Protein AF-A0A672MJV6-F1 (afdb_monomer)

Solvent-accessible surface area (backbone atoms only — not comparable to full-atom values): 12227 Å² total; per-residue (Å²): 145,87,81,81,83,84,79,82,85,75,72,85,81,77,78,72,80,85,77,67,80,85,67,81,60,86,76,47,62,61,62,51,51,53,52,51,52,48,40,52,51,48,40,49,50,48,42,45,63,71,37,52,50,48,27,74,74,69,72,54,87,60,68,81,41,60,78,52,57,46,44,67,57,31,53,60,53,42,52,52,50,52,52,49,61,66,48,42,63,59,53,50,50,51,47,53,51,50,47,69,77,35,50,64,61,54,48,41,49,51,37,51,52,50,52,50,50,52,54,54,59,67,45,49,71,74,32,66,68,47,48,51,48,54,52,51,52,53,50,50,53,72,74,48,63,89,79,57,75,83,71,84,70,57,61,70,62,48,55,52,51,55,49,53,51,51,52,48,53,53,51,50,50,53,39,48,54,52,43,55,51,62,37,68,84,49,42,72,72,48,53,72,69,60,46,38,71,70,65,65,66,80,85,73,134

Mean predicted aligned error: 14.01 Å

Organism: Sinocyclocheilus grahami (NCBI:txid75366)

Sequence (205 aa):
MRKKMARAIRDPTGLQTSIAPLRLLPSWSGPVVVTFLLFLFFYGYGFLRGILLPFLAQGHNAFYRLALDLLNESLPVVALVILALVYFPGLFAAWLQLWSGTKKQLGLLRFLCAALHGVYSLCLPLRRITLRSIVNTAYKQVRQPENIDFQRFNELGVWRSELYLSCGVLGLGVLSLLAVTSLPSVGNTLNWREFMFVQVRPCTP

Secondary structure (DSSP, 8-state):
--SSSSSSS--TTSSSSS-S---S-TT-HHHHHHHHHHHHHHHHHHHIIIIIHHHHHH----GGGGTTHHHHHHHHHHHHHHHHHHHHHHHHHHHHHHHHHHHHHHHHHHHHHHHHHHHHHHHTTTSHHHHHHHHHHHHHHHH-GGG--S----HHHHHHHHHHHHHHHHHHHHHHHHHHHTSHHHHTTS-HHHHHHHH------

Foldseek 3Di:
DPDPPPPPPDPVPPPPPPDDPPPPPPPCPVVVVLLVVQLCVQLVVCCCVVAVVCCVVPVDGPCVCSPPVSCVVSVVVSVVVVVCVVCVVVVVVVVVVCCVVCVLVVLLVVLVVLVVVVVVVVCVCVDPVNVVVVVVVVVVCVVCVPPCPPPVDPPVVVVVVVVVVVVSVVVSVLSVQSNVCSDCVNVVVDDPVRNCVNNVDDDDD

InterPro domains:
  IPR013130 Ferric reductase transmembrane component-like domain [PF01794] (77-198)
  IPR051267 STEAP family metalloreductases [PTHR14239] (20-201)

Radius of gyration: 34.18 Å; Cα contacts (8 Å, |Δi|>4): 60; chains: 1; bounding box: 75×32×128 Å

Structure (mmCIF, N/CA/C/O backbone):
data_AF-A0A672MJV6-F1
#
_entry.id   AF-A0A672MJV6-F1
#
loop_
_atom_site.group_PDB
_atom_site.id
_atom_site.type_symbol
_atom_site.label_atom_id
_atom_site.label_alt_id
_atom_site.label_comp_id
_atom_site.label_asym_id
_atom_site.label_entity_id
_atom_site.label_seq_id
_atom_site.pdbx_PDB_ins_code
_atom_site.Cartn_x
_atom_site.Cartn_y
_atom_site.Cartn_z
_atom_site.occupancy
_atom_site.B_iso_or_equiv
_atom_site.auth_seq_id
_atom_site.auth_comp_id
_atom_site.auth_asym_id
_atom_site.auth_atom_id
_atom_site.pdbx_PDB_model_num
ATOM 1 N N . MET A 1 1 ? -2.607 9.776 -90.100 1.00 46.22 1 MET A N 1
ATOM 2 C CA . MET A 1 1 ? -2.841 10.543 -88.851 1.00 46.22 1 MET A CA 1
ATOM 3 C C . MET A 1 1 ? -3.891 9.881 -87.924 1.00 46.22 1 MET A C 1
ATOM 5 O O . MET A 1 1 ? -4.721 10.564 -87.353 1.00 46.22 1 MET A O 1
ATOM 9 N N . ARG A 1 2 ? -3.871 8.544 -87.741 1.00 50.56 2 ARG A N 1
ATOM 10 C CA . ARG A 1 2 ? -4.905 7.774 -87.000 1.00 50.56 2 ARG A CA 1
ATOM 11 C C . ARG A 1 2 ? -4.298 6.726 -86.044 1.00 50.56 2 ARG A C 1
ATOM 13 O O . ARG A 1 2 ? -4.673 5.565 -86.050 1.00 50.56 2 ARG A O 1
ATOM 20 N N . LYS A 1 3 ? -3.285 7.111 -85.258 1.00 48.00 3 LYS A N 1
ATOM 21 C CA . LYS A 1 3 ? -2.660 6.214 -84.255 1.00 48.00 3 LYS A CA 1
ATOM 22 C C . LYS A 1 3 ? -2.433 6.846 -82.872 1.00 48.00 3 LYS A C 1
ATOM 24 O O . LYS A 1 3 ? -1.856 6.197 -82.011 1.00 48.00 3 LYS A O 1
ATOM 29 N N . LYS A 1 4 ? -2.911 8.075 -82.625 1.00 49.59 4 LYS A N 1
ATOM 30 C CA . LYS A 1 4 ? -2.721 8.773 -81.335 1.00 49.59 4 LYS A CA 1
ATOM 31 C C . LYS A 1 4 ? -3.953 8.854 -80.419 1.00 49.59 4 LYS A C 1
ATOM 33 O O . LYS A 1 4 ? -3.800 9.305 -79.298 1.00 49.59 4 LYS A O 1
ATOM 38 N N . MET A 1 5 ? -5.130 8.366 -80.824 1.00 46.72 5 MET A N 1
ATOM 39 C CA . MET A 1 5 ? -6.357 8.468 -80.003 1.00 46.72 5 MET A CA 1
ATOM 40 C C . MET A 1 5 ? -6.836 7.163 -79.343 1.00 46.72 5 MET A C 1
ATOM 42 O O . MET A 1 5 ? -7.792 7.191 -78.586 1.00 46.72 5 MET A O 1
ATOM 46 N N . ALA A 1 6 ? -6.166 6.027 -79.557 1.00 48.59 6 ALA A N 1
ATOM 47 C CA . ALA A 1 6 ? -6.583 4.735 -78.987 1.00 48.59 6 ALA A CA 1
ATOM 48 C C . ALA A 1 6 ? -5.743 4.285 -77.774 1.00 48.59 6 ALA A C 1
ATOM 50 O O . ALA A 1 6 ? -5.736 3.109 -77.427 1.00 48.59 6 ALA A O 1
ATOM 51 N N . ARG A 1 7 ? -4.984 5.194 -77.148 1.00 47.19 7 ARG A N 1
ATOM 52 C CA . ARG A 1 7 ? -4.060 4.861 -76.046 1.00 47.19 7 ARG A CA 1
ATOM 53 C C . ARG A 1 7 ? -4.337 5.642 -74.756 1.00 47.19 7 ARG A C 1
ATOM 55 O O . ARG A 1 7 ? -3.435 5.822 -73.954 1.00 47.19 7 ARG A O 1
ATOM 62 N N . ALA A 1 8 ? -5.581 6.087 -74.575 1.00 48.47 8 ALA A N 1
ATOM 63 C CA . ALA A 1 8 ? -6.055 6.756 -73.360 1.00 48.47 8 ALA A CA 1
ATOM 64 C C . ALA A 1 8 ? -7.117 5.940 -72.589 1.00 48.47 8 ALA A C 1
ATOM 66 O O . ALA A 1 8 ? -7.700 6.441 -71.640 1.00 48.47 8 ALA A O 1
ATOM 67 N N . ILE A 1 9 ? -7.372 4.682 -72.976 1.00 53.31 9 ILE A N 1
ATOM 68 C CA . ILE A 1 9 ? -8.358 3.797 -72.321 1.00 53.31 9 ILE A CA 1
ATOM 69 C C . ILE A 1 9 ? -7.666 2.505 -71.870 1.00 53.31 9 ILE A C 1
ATOM 71 O O . ILE A 1 9 ? -8.043 1.394 -72.237 1.00 53.31 9 ILE A O 1
ATOM 75 N N . ARG A 1 10 ? -6.562 2.643 -71.139 1.00 51.78 10 ARG A N 1
ATOM 76 C CA . ARG A 1 10 ? -6.011 1.544 -70.341 1.00 51.78 10 ARG A CA 1
ATOM 77 C C . ARG A 1 10 ? -5.166 2.126 -69.222 1.00 51.78 10 ARG A C 1
ATOM 79 O O . ARG A 1 10 ? -3.949 2.003 -69.228 1.00 51.78 10 ARG A O 1
ATOM 86 N N . ASP A 1 11 ? -5.839 2.789 -68.295 1.00 44.50 11 ASP A N 1
ATOM 87 C CA . ASP A 1 11 ? -5.318 2.935 -66.946 1.00 44.50 11 ASP A CA 1
ATOM 88 C C . ASP A 1 11 ? -5.825 1.728 -66.133 1.00 44.50 11 ASP A C 1
ATOM 90 O O . ASP A 1 11 ? -7.020 1.654 -65.839 1.00 44.50 11 ASP A O 1
ATOM 94 N N . PRO A 1 12 ? -4.987 0.714 -65.841 1.00 53.28 12 PRO A N 1
ATOM 95 C CA . PRO A 1 12 ? -5.406 -0.453 -65.074 1.00 53.28 12 PRO A CA 1
ATOM 96 C C . PRO A 1 12 ? -5.422 -0.177 -63.562 1.00 53.28 12 PRO A C 1
ATOM 98 O O . PRO A 1 12 ? -5.716 -1.087 -62.790 1.00 53.28 12 PRO A O 1
ATOM 101 N N . THR A 1 13 ? -5.105 1.048 -63.125 1.00 53.94 13 THR A N 1
ATOM 102 C CA . THR A 1 13 ? -4.952 1.376 -61.699 1.00 53.94 13 THR A CA 1
ATOM 103 C C . THR A 1 13 ? -6.171 2.068 -61.081 1.00 53.94 13 THR A C 1
ATOM 105 O O . THR A 1 13 ? -6.277 2.133 -59.860 1.00 53.94 13 THR A O 1
ATOM 108 N N . GLY A 1 14 ? -7.142 2.499 -61.894 1.00 48.94 14 GLY A N 1
ATOM 109 C CA . GLY A 1 14 ? -8.349 3.196 -61.426 1.00 48.94 14 GLY A CA 1
ATOM 110 C C . GLY A 1 14 ? -9.585 2.320 -61.181 1.00 48.94 14 GLY A C 1
ATOM 111 O O . GLY A 1 14 ? -10.566 2.813 -60.632 1.00 48.94 14 GLY A O 1
ATOM 112 N N . LEU A 1 15 ? -9.571 1.038 -61.575 1.00 50.09 15 LEU A N 1
ATOM 113 C CA . LEU A 1 15 ? -10.763 0.170 -61.566 1.00 50.09 15 LEU A CA 1
ATOM 114 C C . LEU A 1 15 ? -10.645 -1.052 -60.634 1.00 50.09 15 LEU A C 1
ATOM 116 O O . LEU A 1 15 ? -11.252 -2.086 -60.893 1.00 50.09 15 LEU A O 1
ATOM 120 N N . GLN A 1 16 ? -9.860 -0.964 -59.557 1.00 48.28 16 GLN A N 1
ATOM 121 C CA . GLN A 1 16 ? -9.881 -1.965 -58.471 1.00 48.28 16 GLN A CA 1
ATOM 122 C C . GLN A 1 16 ? -10.433 -1.426 -57.143 1.00 48.28 16 GLN A C 1
ATOM 124 O O . GLN A 1 16 ? -10.507 -2.159 -56.162 1.00 48.28 16 GLN A O 1
ATOM 129 N N . THR A 1 17 ? -10.881 -0.171 -57.088 1.00 49.41 17 THR A N 1
ATOM 130 C CA . THR A 1 17 ? -11.405 0.437 -55.850 1.00 49.41 17 THR A CA 1
ATOM 131 C C . THR A 1 17 ? -12.918 0.277 -55.665 1.00 49.41 17 THR A C 1
ATOM 133 O O . THR A 1 17 ? -13.436 0.633 -54.612 1.00 49.41 17 THR A O 1
ATOM 136 N N . SER A 1 18 ? -13.646 -0.274 -56.644 1.00 50.97 18 SER A N 1
ATOM 137 C CA . SER A 1 18 ? -15.121 -0.236 -56.672 1.00 50.97 18 SER A CA 1
ATOM 138 C C . SER A 1 18 ? -15.831 -1.530 -56.242 1.00 50.97 18 SER A C 1
ATOM 140 O O . SER A 1 18 ? -17.057 -1.530 -56.159 1.00 50.97 18 SER A O 1
ATOM 142 N N . ILE A 1 19 ? -15.120 -2.624 -55.946 1.00 55.56 19 ILE A N 1
ATOM 143 C CA . ILE A 1 19 ? -15.758 -3.883 -55.511 1.00 55.56 19 ILE A CA 1
ATOM 144 C C . ILE A 1 19 ? -14.976 -4.525 -54.357 1.00 55.56 19 ILE A C 1
ATOM 146 O O . ILE A 1 19 ? -14.731 -5.727 -54.328 1.00 55.56 19 ILE A O 1
ATOM 150 N N . ALA A 1 20 ? -14.549 -3.721 -53.383 1.00 63.94 20 ALA A N 1
ATOM 151 C CA . ALA A 1 20 ? -14.267 -4.268 -52.061 1.00 63.94 20 ALA A CA 1
ATOM 152 C C . ALA A 1 20 ? -15.628 -4.499 -51.377 1.00 63.94 20 ALA A C 1
ATOM 154 O O . ALA A 1 20 ? -16.418 -3.551 -51.322 1.00 63.94 20 ALA A O 1
ATOM 155 N N . PRO A 1 21 ? -15.956 -5.708 -50.872 1.00 60.47 21 PRO A N 1
ATOM 156 C CA . PRO A 1 21 ? -17.158 -5.868 -50.063 1.00 60.47 21 PRO A CA 1
ATOM 157 C C . PRO A 1 21 ? -17.066 -4.866 -48.912 1.00 60.47 21 PRO A C 1
ATOM 159 O O . PRO A 1 21 ? -16.020 -4.784 -48.265 1.00 60.47 21 PRO A O 1
ATOM 162 N N . LEU A 1 22 ? -18.128 -4.084 -48.697 1.00 59.78 22 LEU A N 1
ATOM 163 C CA . LEU A 1 22 ? -18.246 -3.117 -47.606 1.00 59.78 22 LEU A CA 1
ATOM 164 C C . LEU A 1 22 ? -18.067 -3.847 -46.267 1.00 59.78 22 LEU A C 1
ATOM 166 O O . LEU A 1 22 ? -19.031 -4.253 -45.623 1.00 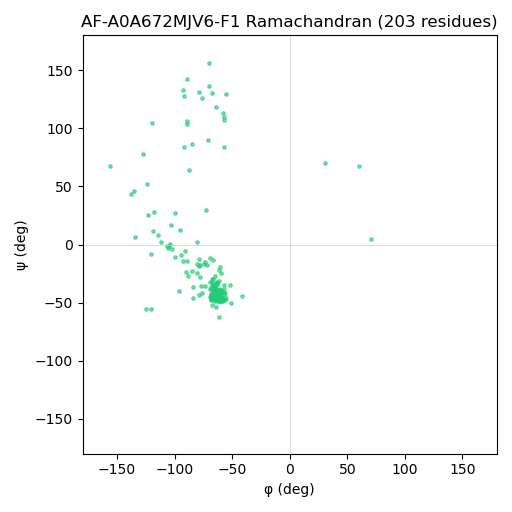59.78 22 LEU A O 1
ATOM 170 N N . ARG A 1 23 ? -16.818 -4.047 -45.838 1.00 64.00 23 ARG A N 1
ATOM 171 C CA . ARG A 1 23 ? -16.498 -4.451 -44.475 1.00 64.00 23 ARG A CA 1
ATOM 172 C C . ARG A 1 23 ? -16.778 -3.233 -43.611 1.00 64.00 23 ARG A C 1
ATOM 174 O O . ARG A 1 23 ? -15.907 -2.383 -43.437 1.00 64.00 23 ARG A O 1
ATOM 181 N N . LEU A 1 24 ? -18.009 -3.129 -43.113 1.00 70.44 24 LEU A N 1
ATOM 182 C CA . LEU A 1 24 ? -18.344 -2.172 -42.069 1.00 70.44 24 LEU A CA 1
ATOM 183 C C . LEU A 1 24 ? -17.416 -2.458 -40.879 1.00 70.44 24 LEU A C 1
ATOM 185 O O . LEU A 1 24 ? -17.538 -3.487 -40.224 1.00 70.44 24 LEU A O 1
ATOM 189 N N . LEU A 1 25 ? -16.470 -1.548 -40.638 1.00 70.88 25 LEU A N 1
ATOM 190 C CA . LEU A 1 25 ? -15.667 -1.475 -39.417 1.00 70.88 25 LEU A CA 1
ATOM 191 C C . LEU A 1 25 ? -14.807 -2.730 -39.108 1.00 70.88 25 LEU A C 1
ATOM 193 O O . LEU A 1 25 ? -15.021 -3.405 -38.099 1.00 70.88 25 LEU A O 1
ATOM 197 N N . PRO A 1 26 ? -13.767 -3.028 -39.914 1.00 72.88 26 PRO A N 1
ATOM 198 C CA . PRO A 1 26 ? -12.979 -4.266 -39.814 1.00 72.88 26 PRO A CA 1
ATOM 199 C C . PRO A 1 26 ? -12.247 -4.481 -38.473 1.00 72.88 26 PRO A C 1
ATOM 201 O O . PRO A 1 26 ? -11.887 -5.614 -38.167 1.00 72.88 26 PRO A O 1
ATOM 204 N N . SER A 1 27 ? -12.027 -3.430 -37.677 1.00 78.75 27 SER A N 1
ATOM 205 C CA . SER A 1 27 ? -11.319 -3.473 -36.386 1.00 78.75 27 SER A CA 1
ATOM 206 C C . SER A 1 27 ? -12.227 -3.395 -35.150 1.00 78.75 27 SER A C 1
ATOM 208 O O . SER A 1 27 ? -11.729 -3.420 -34.026 1.00 78.75 27 SER A O 1
ATOM 210 N N . TRP A 1 28 ? -13.550 -3.301 -35.322 1.00 80.75 28 TRP A N 1
ATOM 211 C CA . TRP A 1 28 ? -14.483 -3.058 -34.211 1.00 80.75 28 TRP A CA 1
ATOM 212 C C . TRP A 1 28 ? -14.984 -4.330 -33.528 1.00 80.75 28 TRP A C 1
ATOM 214 O O . TRP A 1 28 ? -15.500 -4.262 -32.415 1.00 80.75 28 TRP A O 1
ATOM 224 N N . SER A 1 29 ? -14.789 -5.495 -34.147 1.00 84.06 29 SER A N 1
ATOM 225 C CA . SER A 1 29 ? -15.216 -6.780 -33.587 1.00 84.06 29 SER A CA 1
ATOM 226 C C . SER A 1 29 ? -14.614 -7.044 -32.204 1.00 84.06 29 SER A C 1
ATOM 228 O O . SER A 1 29 ? -15.333 -7.463 -31.306 1.00 84.06 29 SER A O 1
ATOM 230 N N . GLY A 1 30 ? -13.331 -6.731 -31.993 1.00 87.25 30 GLY A N 1
ATOM 231 C CA . GLY A 1 30 ? -12.664 -6.896 -30.697 1.00 87.25 30 GLY A CA 1
ATOM 232 C C . GLY A 1 30 ? -13.297 -6.050 -29.582 1.00 87.25 30 GLY A C 1
ATOM 233 O O . GLY A 1 30 ? -13.830 -6.619 -28.629 1.00 87.25 30 GLY A O 1
ATOM 234 N N . PRO A 1 31 ? -13.297 -4.708 -29.692 1.00 89.69 31 PRO A N 1
ATOM 235 C CA . PRO A 1 31 ? -13.895 -3.827 -28.687 1.00 89.69 31 PRO A CA 1
ATOM 236 C C . PRO A 1 31 ? -15.377 -4.105 -28.423 1.00 89.69 31 PRO A C 1
ATOM 238 O O . PRO A 1 31 ? -15.806 -4.060 -27.271 1.00 89.69 31 PRO A O 1
ATOM 241 N N . VAL A 1 32 ? -16.154 -4.430 -29.462 1.00 91.94 32 VAL A N 1
ATOM 242 C CA . VAL A 1 32 ? -17.580 -4.761 -29.321 1.00 91.94 32 VAL A CA 1
ATOM 243 C C . VAL A 1 32 ? -17.765 -6.053 -28.530 1.00 91.94 32 VAL A C 1
ATOM 245 O O . VAL A 1 32 ? -18.558 -6.075 -27.592 1.00 91.94 32 VAL A O 1
ATOM 248 N N . VAL A 1 33 ? -17.003 -7.105 -28.843 1.00 92.75 33 VAL A N 1
ATOM 249 C CA . VAL A 1 33 ? -17.065 -8.374 -28.101 1.00 92.75 33 VAL A CA 1
ATOM 250 C C . VAL A 1 33 ? -16.639 -8.175 -26.646 1.00 92.75 33 VAL A C 1
ATOM 252 O O . VAL A 1 33 ? -17.336 -8.634 -25.746 1.00 92.75 33 VAL A O 1
ATOM 255 N N . VAL A 1 34 ? -15.551 -7.443 -26.388 1.00 92.44 34 VAL A N 1
ATOM 256 C CA . VAL A 1 34 ? -15.083 -7.156 -25.018 1.00 92.44 34 VAL A CA 1
ATOM 257 C C . VAL A 1 34 ? -16.126 -6.367 -24.225 1.00 92.44 34 VAL A C 1
ATOM 259 O O . VAL A 1 34 ? -16.438 -6.726 -23.092 1.00 92.44 34 VAL A O 1
ATOM 262 N N . THR A 1 35 ? -16.705 -5.328 -24.831 1.00 93.56 35 THR A N 1
ATOM 263 C CA . THR A 1 35 ? -17.764 -4.514 -24.215 1.00 93.56 35 THR A CA 1
ATOM 264 C C . THR A 1 35 ? -18.993 -5.361 -23.899 1.00 93.56 35 THR A C 1
ATOM 266 O O . THR A 1 35 ? -19.534 -5.272 -22.800 1.00 93.56 35 THR A O 1
ATOM 269 N N . PHE A 1 36 ? -19.404 -6.223 -24.830 1.00 94.75 36 PHE A N 1
ATOM 270 C CA . PHE A 1 36 ? -20.547 -7.113 -24.654 1.00 94.75 36 PHE A CA 1
ATOM 271 C C . PHE A 1 36 ? -20.320 -8.142 -23.538 1.00 94.75 36 PHE A C 1
ATOM 273 O O . PHE A 1 36 ? -21.202 -8.351 -22.708 1.00 94.75 36 PHE A O 1
ATOM 280 N N . LEU A 1 37 ? -19.129 -8.745 -23.467 1.00 95.62 37 LEU A N 1
ATOM 281 C CA . LEU A 1 37 ? -18.777 -9.695 -22.407 1.00 95.62 37 LEU A CA 1
ATOM 282 C C . LEU A 1 37 ? -18.728 -9.027 -21.028 1.00 95.62 37 LEU A C 1
ATOM 284 O O . LEU A 1 37 ? -19.266 -9.574 -20.066 1.00 95.62 37 LEU A O 1
ATOM 288 N N . LEU A 1 38 ? -18.121 -7.840 -20.929 1.00 94.56 38 LEU A N 1
ATOM 289 C CA . LEU A 1 38 ? -18.096 -7.058 -19.689 1.00 94.56 38 LEU A CA 1
ATOM 290 C C . LEU A 1 38 ? -19.507 -6.678 -19.246 1.00 94.56 38 LEU A C 1
ATOM 292 O O . LEU A 1 38 ? -19.844 -6.825 -18.072 1.00 94.56 38 LEU A O 1
ATOM 296 N N . PHE A 1 39 ? -20.339 -6.233 -20.186 1.00 95.50 39 PHE A N 1
ATOM 297 C CA . PHE A 1 39 ? -21.736 -5.931 -19.918 1.00 95.50 39 PHE A CA 1
ATOM 298 C C . PHE A 1 39 ? -22.485 -7.161 -19.404 1.00 95.50 39 PHE A C 1
ATOM 300 O O . PHE A 1 39 ? -23.103 -7.078 -18.349 1.00 95.50 39 PHE A O 1
ATOM 307 N N . LEU A 1 40 ? -22.364 -8.317 -20.065 1.00 95.19 40 LEU A N 1
ATOM 308 C CA . LEU A 1 40 ? -22.997 -9.559 -19.616 1.00 95.19 40 LEU A CA 1
ATOM 309 C C . LEU A 1 40 ? -22.537 -9.966 -18.208 1.00 95.19 40 LEU A C 1
ATOM 311 O O . LEU A 1 40 ? -23.358 -10.381 -17.392 1.00 95.19 40 LEU A O 1
ATOM 315 N N . PHE A 1 41 ? -21.245 -9.817 -17.908 1.00 95.19 41 PHE A N 1
ATOM 316 C CA . PHE A 1 41 ? -20.691 -10.129 -16.593 1.00 95.19 41 PHE A CA 1
ATOM 317 C C . PHE A 1 41 ? -21.256 -9.218 -15.494 1.00 95.19 41 PHE A C 1
ATOM 319 O O . PHE A 1 41 ? -21.790 -9.718 -14.504 1.00 95.19 41 PHE A O 1
ATOM 326 N N . PHE A 1 42 ? -21.182 -7.893 -15.660 1.00 94.38 42 PHE A N 1
ATOM 327 C CA . PHE A 1 42 ? -21.674 -6.948 -14.651 1.00 94.38 42 PHE A CA 1
ATOM 328 C C . PHE A 1 42 ? -23.199 -6.965 -14.530 1.00 94.38 42 PHE A C 1
ATOM 330 O O . PHE A 1 42 ? -23.722 -6.919 -13.417 1.00 94.38 42 PHE A O 1
ATOM 337 N N . TYR A 1 43 ? -23.910 -7.099 -15.650 1.00 92.88 43 TYR A N 1
ATOM 338 C CA . TYR A 1 43 ? -25.362 -7.246 -15.669 1.00 92.88 43 TYR A CA 1
ATOM 339 C C . TYR A 1 43 ? -25.794 -8.545 -14.978 1.00 92.88 43 TYR A C 1
ATOM 341 O O . TYR A 1 43 ? -26.675 -8.526 -14.122 1.00 92.88 43 TYR A O 1
ATOM 349 N N . GLY A 1 44 ? -25.131 -9.668 -15.274 1.00 93.38 44 GLY A N 1
ATOM 350 C CA . GLY A 1 44 ? -25.381 -10.954 -14.6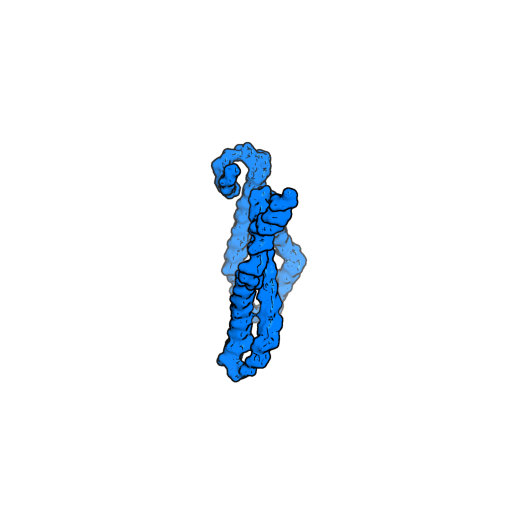21 1.00 93.38 44 GLY A CA 1
ATOM 351 C C . GLY A 1 44 ? -25.069 -10.929 -13.124 1.00 93.38 44 GLY A C 1
ATOM 352 O O . GLY A 1 44 ? -25.865 -11.410 -12.320 1.00 93.38 44 GLY A O 1
ATOM 353 N N . TYR A 1 45 ? -23.957 -10.310 -12.723 1.00 92.94 45 TYR A N 1
ATOM 354 C CA . TYR A 1 45 ? -23.616 -10.122 -11.311 1.00 92.94 45 TYR A CA 1
ATOM 355 C C . TYR A 1 45 ? -24.665 -9.276 -10.575 1.00 92.94 45 TYR A C 1
ATOM 357 O O . TYR A 1 45 ? -25.136 -9.665 -9.502 1.00 92.94 45 TYR A O 1
ATOM 365 N N . GLY A 1 46 ? -25.074 -8.150 -11.164 1.00 90.38 46 GLY A N 1
ATOM 366 C CA . GLY A 1 46 ? -26.117 -7.300 -10.596 1.00 90.38 46 GLY A CA 1
ATOM 367 C C . GLY A 1 46 ? -27.482 -7.996 -10.556 1.00 90.38 46 GLY A C 1
ATOM 368 O O . GLY A 1 46 ? -28.199 -7.861 -9.569 1.00 90.38 46 GLY A O 1
ATOM 369 N N . PHE A 1 47 ? -27.809 -8.835 -11.543 1.00 91.19 47 PHE A N 1
ATOM 370 C CA . PHE A 1 47 ? -29.000 -9.689 -11.520 1.00 91.19 47 PHE A CA 1
ATOM 371 C C . PHE A 1 47 ? -28.965 -10.699 -10.365 1.00 91.19 47 PHE A C 1
ATOM 373 O O . PHE A 1 47 ? -29.929 -10.806 -9.602 1.00 91.19 47 PHE A O 1
ATOM 380 N N . LEU A 1 48 ? -27.847 -11.411 -10.200 1.00 90.88 48 LEU A N 1
ATOM 381 C CA . LEU A 1 48 ? -27.670 -12.393 -9.129 1.00 90.88 48 LEU A CA 1
ATOM 382 C C . LEU A 1 48 ? -27.824 -11.741 -7.751 1.00 90.88 48 LEU A C 1
ATOM 384 O O . LEU A 1 48 ? -28.565 -12.243 -6.905 1.00 90.88 48 LEU A O 1
ATOM 388 N N . ARG A 1 49 ? -27.153 -10.606 -7.535 1.00 89.25 49 ARG A N 1
ATOM 389 C CA . ARG A 1 49 ? -27.145 -9.905 -6.246 1.00 89.25 49 ARG A CA 1
ATOM 390 C C . ARG A 1 49 ? -28.440 -9.140 -5.971 1.00 89.25 49 ARG A C 1
ATOM 392 O O . ARG A 1 49 ? -28.904 -9.130 -4.836 1.00 89.25 49 ARG A O 1
ATOM 399 N N . GLY A 1 50 ? -28.982 -8.464 -6.978 1.00 84.88 50 GLY A N 1
ATOM 400 C CA . GLY A 1 50 ? -30.090 -7.520 -6.834 1.00 84.88 50 GLY A CA 1
ATOM 401 C C . GLY A 1 50 ? -31.474 -8.142 -6.987 1.00 84.88 50 GLY A C 1
ATOM 402 O O . GLY A 1 50 ? -32.437 -7.588 -6.461 1.00 84.88 50 GLY A O 1
ATOM 403 N N . ILE A 1 51 ? -31.590 -9.277 -7.686 1.00 85.69 51 ILE A N 1
ATOM 404 C CA . ILE A 1 51 ? -32.883 -9.907 -7.987 1.00 85.69 51 ILE A CA 1
ATOM 405 C C . ILE A 1 51 ? -32.907 -11.360 -7.516 1.00 85.69 51 ILE A C 1
ATOM 407 O O . ILE A 1 51 ? -33.776 -11.704 -6.721 1.00 85.69 51 ILE A O 1
ATOM 411 N N . LEU A 1 52 ? -31.962 -12.207 -7.940 1.00 87.06 52 LEU A N 1
ATOM 412 C CA . LEU A 1 52 ? -32.043 -13.648 -7.662 1.00 87.06 52 LEU A CA 1
ATOM 413 C C . LEU A 1 52 ? -31.866 -13.979 -6.173 1.00 87.06 52 LEU A C 1
ATOM 415 O O . LEU A 1 52 ? -32.660 -14.732 -5.613 1.00 87.06 52 LEU A O 1
ATOM 419 N N . LEU A 1 53 ? -30.847 -13.412 -5.520 1.00 86.62 53 LEU A N 1
ATOM 420 C CA . LEU A 1 53 ? -30.557 -13.696 -4.113 1.00 86.62 53 LEU A CA 1
ATOM 421 C C . LEU A 1 53 ? -31.674 -13.191 -3.170 1.00 86.62 53 LEU A C 1
ATOM 423 O O . LEU A 1 53 ? -32.130 -13.978 -2.339 1.00 86.62 53 LEU A O 1
ATOM 427 N N . PRO A 1 54 ? -32.192 -11.949 -3.304 1.00 86.06 54 PRO A N 1
ATOM 428 C CA . PRO A 1 54 ? -33.330 -11.490 -2.505 1.00 86.06 54 PRO A CA 1
ATOM 429 C C . PRO A 1 54 ? -34.627 -12.236 -2.828 1.00 86.06 54 PRO A C 1
ATOM 431 O O . PRO A 1 54 ? -35.415 -12.491 -1.920 1.00 86.06 54 PRO A O 1
ATOM 434 N N . PHE A 1 55 ? -34.840 -12.637 -4.086 1.00 86.88 55 PHE A N 1
ATOM 435 C CA . PHE A 1 55 ? -36.000 -13.441 -4.476 1.00 86.88 55 PHE A CA 1
ATOM 436 C C . PHE A 1 55 ? -36.003 -14.806 -3.776 1.00 86.88 55 PHE A C 1
ATOM 438 O O . PHE A 1 55 ? -37.023 -15.201 -3.217 1.00 86.88 55 PHE A O 1
ATOM 445 N N . LEU A 1 56 ? -34.856 -15.493 -3.731 1.00 87.25 56 LEU A N 1
ATOM 446 C CA . LEU A 1 56 ? -34.717 -16.774 -3.030 1.00 87.25 56 LEU A CA 1
ATOM 447 C C . LEU A 1 56 ? -34.842 -16.636 -1.504 1.00 87.25 56 LEU A C 1
ATOM 449 O O . LEU A 1 56 ? -35.343 -17.547 -0.852 1.00 87.25 56 LEU A O 1
ATOM 453 N N . ALA A 1 57 ? -34.392 -15.515 -0.934 1.00 87.94 57 ALA A N 1
ATOM 454 C CA . ALA A 1 57 ? -34.407 -15.296 0.513 1.00 87.94 57 ALA A CA 1
ATOM 455 C C . ALA A 1 57 ? -35.753 -14.777 1.053 1.00 87.94 57 ALA A C 1
ATOM 457 O O . ALA A 1 57 ? -36.138 -15.127 2.165 1.00 87.94 57 ALA A O 1
ATOM 458 N N . GLN A 1 58 ? -36.448 -13.913 0.305 1.00 86.50 58 GLN A N 1
ATOM 459 C CA . GLN A 1 58 ? -37.626 -13.168 0.778 1.00 86.50 58 GLN A CA 1
ATOM 460 C C . GLN A 1 58 ? -38.899 -13.453 -0.032 1.00 86.50 58 GLN A C 1
ATOM 462 O O . GLN A 1 58 ? -39.965 -12.965 0.338 1.00 86.50 58 GLN A O 1
ATOM 467 N N . GLY A 1 59 ? -38.816 -14.188 -1.147 1.00 82.75 59 GLY A N 1
ATOM 468 C CA . GLY A 1 59 ? -39.965 -14.567 -1.981 1.00 82.75 59 GLY A CA 1
ATOM 469 C C . GLY A 1 59 ? -40.618 -13.429 -2.781 1.00 82.75 59 GLY A C 1
ATOM 470 O O . GLY A 1 59 ? -41.632 -13.653 -3.434 1.00 82.75 59 GLY A O 1
ATOM 471 N N . HIS A 1 60 ? -40.066 -12.211 -2.750 1.00 76.62 60 HIS A N 1
ATOM 472 C CA . HIS A 1 60 ? -40.629 -11.040 -3.433 1.00 76.62 60 HIS A CA 1
ATOM 473 C C . HIS A 1 60 ? -40.032 -10.855 -4.836 1.00 76.62 60 HIS A C 1
ATOM 475 O O . HIS A 1 60 ? -38.813 -10.892 -5.015 1.00 76.62 60 HIS A O 1
ATOM 481 N N . ASN A 1 61 ? -40.879 -10.614 -5.842 1.00 79.38 61 ASN A N 1
ATOM 482 C CA . ASN A 1 61 ? -40.482 -10.482 -7.245 1.00 79.38 61 ASN A CA 1
ATOM 483 C C . ASN A 1 61 ? -40.128 -9.028 -7.630 1.00 79.38 61 ASN A C 1
ATOM 485 O O . ASN A 1 61 ? -40.990 -8.184 -7.850 1.00 79.38 61 ASN A O 1
ATOM 489 N N . ALA A 1 62 ? -38.836 -8.735 -7.797 1.00 81.44 62 ALA A N 1
ATOM 490 C CA . ALA A 1 62 ? -38.339 -7.404 -8.178 1.00 81.44 62 ALA A CA 1
ATOM 491 C C . ALA A 1 62 ? -37.988 -7.268 -9.678 1.00 81.44 62 ALA A C 1
ATOM 493 O O . ALA A 1 62 ? -37.135 -6.465 -10.052 1.00 81.44 62 ALA A O 1
ATOM 494 N N . PHE A 1 63 ? -38.631 -8.044 -10.561 1.00 83.00 63 PHE A N 1
ATOM 495 C CA . PHE A 1 63 ? -38.269 -8.120 -11.987 1.00 83.00 63 PHE A CA 1
ATOM 496 C C . PHE A 1 63 ? -38.400 -6.793 -12.753 1.00 83.00 63 PHE A C 1
ATOM 498 O O . PHE A 1 63 ? -37.720 -6.612 -13.758 1.00 83.00 63 PHE A O 1
ATOM 505 N N . TYR A 1 64 ? -39.196 -5.833 -12.270 1.00 81.81 64 TYR A N 1
ATOM 506 C CA . TYR A 1 64 ? -39.305 -4.501 -12.882 1.00 81.81 64 TYR A CA 1
ATOM 507 C C . TYR A 1 64 ? -37.960 -3.746 -12.921 1.00 81.81 64 TYR A C 1
ATOM 509 O O . TYR A 1 64 ? -37.744 -2.910 -13.797 1.00 81.81 64 TYR A O 1
ATOM 517 N N . ARG A 1 65 ? -37.024 -4.086 -12.023 1.00 83.31 65 ARG A N 1
ATOM 518 C CA . ARG A 1 65 ? -35.682 -3.487 -11.946 1.00 83.31 65 ARG A CA 1
ATOM 519 C C . ARG A 1 65 ? -34.742 -3.936 -13.072 1.00 83.31 65 ARG A C 1
ATOM 521 O O . ARG A 1 65 ? -33.712 -3.305 -13.291 1.00 83.31 65 ARG A O 1
ATOM 528 N N . LEU A 1 66 ? -35.085 -5.005 -13.803 1.00 83.19 66 LEU A N 1
ATOM 529 C CA . LEU A 1 66 ? -34.243 -5.590 -14.858 1.00 83.19 66 LEU A CA 1
ATOM 530 C C . LEU A 1 66 ? -33.934 -4.617 -15.997 1.00 83.19 66 LEU A C 1
ATOM 532 O O . LEU A 1 66 ? -32.810 -4.587 -16.499 1.00 83.19 66 LEU A O 1
ATOM 536 N N . ALA A 1 67 ? -34.952 -3.881 -16.444 1.00 83.81 67 ALA A N 1
ATOM 537 C CA . ALA A 1 67 ? -34.884 -3.137 -17.695 1.00 83.81 67 ALA A CA 1
ATOM 538 C C . ALA A 1 67 ? -34.320 -1.722 -17.532 1.00 83.81 67 ALA A C 1
ATOM 540 O O . ALA A 1 67 ? -33.770 -1.196 -18.486 1.00 83.81 67 ALA A O 1
ATOM 541 N N . LEU A 1 68 ? -34.451 -1.098 -16.358 1.00 84.25 68 LEU A N 1
ATOM 542 C CA . LEU A 1 68 ? -34.035 0.295 -16.156 1.00 84.25 68 LEU A CA 1
ATOM 543 C C . LEU A 1 68 ? -32.980 0.422 -15.059 1.00 84.25 68 LEU A C 1
ATOM 545 O O . LEU A 1 68 ? -31.886 0.899 -15.341 1.00 84.25 68 LEU A O 1
ATOM 549 N N . ASP A 1 69 ? -33.255 -0.065 -13.849 1.00 86.94 69 ASP A N 1
ATOM 550 C CA . ASP A 1 69 ? -32.334 0.099 -12.715 1.00 86.94 69 ASP A CA 1
ATOM 551 C C . ASP A 1 69 ? -31.015 -0.654 -12.939 1.00 86.94 69 ASP A C 1
ATOM 553 O O . ASP A 1 69 ? -29.933 -0.081 -12.812 1.00 86.94 69 ASP A O 1
ATOM 557 N N . LEU A 1 70 ? -31.096 -1.922 -13.354 1.00 89.19 70 LEU A N 1
ATOM 558 C CA . LEU A 1 70 ? -29.917 -2.760 -13.579 1.00 89.19 70 LEU A CA 1
ATOM 559 C C . LEU A 1 70 ? -29.098 -2.310 -14.805 1.00 89.19 70 LEU A C 1
ATOM 561 O O . LEU A 1 70 ? -27.869 -2.419 -14.810 1.00 89.19 70 LEU A O 1
ATOM 565 N N . LEU A 1 71 ? -29.754 -1.759 -15.835 1.00 92.25 71 LEU A N 1
ATOM 566 C CA . LEU A 1 71 ? -29.056 -1.121 -16.959 1.00 92.25 71 LEU A CA 1
ATOM 567 C C . LEU A 1 71 ? -28.342 0.158 -16.516 1.00 92.25 71 LEU A C 1
ATOM 569 O O . LEU A 1 71 ? -27.172 0.348 -16.840 1.00 92.25 71 LEU A O 1
ATOM 573 N N . ASN A 1 72 ? -29.015 1.011 -15.746 1.00 92.25 72 ASN A N 1
ATOM 574 C CA . ASN A 1 72 ? -28.454 2.275 -15.278 1.00 92.25 72 ASN A CA 1
ATOM 575 C C . ASN A 1 72 ? -27.264 2.079 -14.321 1.00 92.25 72 ASN A C 1
ATOM 577 O O . ASN A 1 72 ? -26.372 2.921 -14.267 1.00 92.25 72 ASN A O 1
ATOM 581 N N . GLU A 1 73 ? -27.210 0.957 -13.603 1.00 91.19 73 GLU A N 1
ATOM 582 C CA . GLU A 1 73 ? -26.058 0.590 -12.775 1.00 91.19 73 GLU A CA 1
ATOM 583 C C . GLU A 1 73 ? -24.904 -0.002 -13.604 1.00 91.19 73 GLU A C 1
ATOM 585 O O . GLU A 1 73 ? -23.741 0.353 -13.408 1.00 91.19 73 GLU A O 1
ATOM 590 N N . SER A 1 74 ? -25.206 -0.886 -14.559 1.00 92.75 74 SER A N 1
ATOM 591 C CA . SER A 1 74 ? -24.181 -1.608 -15.328 1.00 92.75 74 SER A CA 1
ATOM 592 C C . SER A 1 74 ? -23.519 -0.764 -16.423 1.00 92.75 74 SER A C 1
ATOM 594 O O . SER A 1 74 ? -22.311 -0.896 -16.636 1.00 92.75 74 SER A O 1
ATOM 596 N N . LEU A 1 75 ? -24.256 0.127 -17.096 1.00 92.69 75 LEU A N 1
ATOM 597 C CA . LEU A 1 75 ? -23.728 0.922 -18.213 1.00 92.69 75 LEU A CA 1
ATOM 598 C C . LEU A 1 75 ? -22.551 1.839 -17.809 1.00 92.69 75 LEU A C 1
ATOM 600 O O . LEU A 1 75 ? -21.513 1.777 -18.477 1.00 92.69 75 LEU A O 1
ATOM 604 N N . PRO A 1 76 ? -22.622 2.636 -16.720 1.00 94.12 76 PRO A N 1
ATOM 605 C CA . PRO A 1 76 ? -21.495 3.464 -16.287 1.00 94.12 76 PRO A CA 1
ATOM 606 C C . PRO A 1 76 ? -20.291 2.636 -15.830 1.00 94.12 76 PRO A C 1
ATOM 608 O O . PRO A 1 76 ? -19.150 2.998 -16.112 1.00 94.12 76 PRO A O 1
ATOM 611 N N . VAL A 1 77 ? -20.526 1.504 -15.156 1.00 94.50 77 VAL A N 1
ATOM 612 C CA . VAL A 1 77 ? -19.454 0.614 -14.682 1.00 94.50 77 VAL A CA 1
ATOM 613 C C . VAL A 1 77 ? -18.681 0.032 -15.861 1.00 94.50 77 VAL A C 1
ATOM 615 O O . VAL A 1 77 ? -17.453 0.104 -15.887 1.00 94.50 77 VAL A O 1
ATOM 618 N N . VAL A 1 78 ? -19.385 -0.484 -16.869 1.00 95.69 78 VAL A N 1
ATOM 619 C CA . VAL A 1 78 ? -18.764 -1.020 -18.088 1.00 95.69 78 VAL A CA 1
ATOM 620 C C . VAL A 1 78 ? -17.967 0.070 -18.808 1.00 95.69 78 VAL A C 1
ATOM 622 O O . VAL A 1 78 ? -16.825 -0.175 -19.195 1.00 95.69 78 VAL A O 1
ATOM 625 N N . ALA A 1 79 ? -18.511 1.286 -18.919 1.00 94.75 79 ALA A N 1
ATOM 626 C CA . ALA A 1 79 ? -17.807 2.414 -19.529 1.00 94.75 79 ALA A CA 1
ATOM 627 C C . ALA A 1 79 ? -16.500 2.760 -18.791 1.00 94.75 79 ALA A C 1
ATOM 629 O O . ALA A 1 79 ? -15.457 2.918 -19.429 1.00 94.75 79 ALA A O 1
ATOM 630 N N . LEU A 1 80 ? -16.523 2.820 -17.455 1.00 94.44 80 LEU A N 1
ATOM 631 C CA . LEU A 1 80 ? -15.333 3.092 -16.642 1.00 94.44 80 LEU A CA 1
ATOM 632 C C . LEU A 1 80 ? -14.289 1.975 -16.737 1.00 94.44 80 LEU A C 1
ATOM 634 O O . LEU A 1 80 ? -13.093 2.257 -16.808 1.00 94.44 80 LEU A O 1
ATOM 638 N N . VAL A 1 81 ? -14.720 0.713 -16.769 1.00 95.44 81 VAL A N 1
ATOM 639 C CA . VAL A 1 81 ? -13.810 -0.432 -16.907 1.00 95.44 81 VAL A CA 1
ATOM 640 C C . VAL A 1 81 ? -13.152 -0.440 -18.284 1.00 95.44 81 VAL A C 1
ATOM 642 O O . VAL A 1 81 ? -11.942 -0.631 -18.373 1.00 95.44 81 VAL A O 1
ATOM 645 N N . ILE A 1 82 ? -13.904 -0.172 -19.353 1.00 94.12 82 ILE A N 1
ATOM 646 C CA . ILE A 1 82 ? -13.340 -0.049 -20.705 1.00 94.12 82 ILE A CA 1
ATOM 647 C C . ILE A 1 82 ? -12.341 1.108 -20.760 1.00 94.12 82 ILE A C 1
ATOM 649 O O . ILE A 1 82 ? -11.243 0.935 -21.284 1.00 94.12 82 ILE A O 1
ATOM 653 N N . LEU A 1 83 ? -12.678 2.257 -20.168 1.00 94.19 83 LEU A N 1
ATOM 654 C CA . LEU A 1 83 ? -11.769 3.398 -20.073 1.00 94.19 83 LEU A CA 1
ATOM 655 C C . LEU A 1 83 ? -10.464 3.006 -19.366 1.00 94.19 83 LEU A C 1
ATOM 657 O O . LEU A 1 83 ? -9.376 3.257 -19.883 1.00 94.19 83 LEU A O 1
ATOM 661 N N . ALA A 1 84 ? -10.559 2.325 -18.222 1.00 93.88 84 ALA A N 1
ATOM 662 C CA . ALA A 1 84 ? -9.395 1.836 -17.493 1.00 93.88 84 ALA A CA 1
ATOM 663 C C . ALA A 1 84 ? -8.555 0.869 -18.342 1.00 93.88 84 ALA A C 1
ATOM 665 O O . ALA A 1 84 ? -7.340 1.031 -18.414 1.00 93.88 84 ALA A O 1
ATOM 666 N N . LEU A 1 85 ? -9.186 -0.086 -19.033 1.00 91.94 85 LEU A N 1
ATOM 667 C CA . LEU A 1 85 ? -8.500 -1.047 -19.903 1.00 91.94 85 LEU A CA 1
ATOM 668 C C . LEU A 1 85 ? -7.787 -0.382 -21.087 1.00 91.94 85 LEU A C 1
ATOM 670 O O . LEU A 1 85 ? -6.734 -0.864 -21.497 1.00 91.94 85 LEU A O 1
ATOM 674 N N . VAL A 1 86 ? -8.316 0.723 -21.619 1.00 93.88 86 VAL A N 1
ATOM 675 C CA . VAL A 1 86 ? -7.675 1.481 -22.707 1.00 93.88 86 VAL A CA 1
ATOM 676 C C . VAL A 1 86 ? -6.398 2.173 -22.226 1.00 93.88 86 VAL A C 1
ATOM 678 O O . VAL A 1 86 ? -5.371 2.111 -22.902 1.00 93.88 86 VAL A O 1
ATOM 681 N N . TYR A 1 87 ? -6.431 2.814 -21.055 1.00 92.19 87 TYR A N 1
ATOM 682 C CA . TYR A 1 87 ? -5.277 3.565 -20.543 1.00 92.19 87 TYR A CA 1
ATOM 683 C C . TYR A 1 87 ? -4.263 2.703 -19.788 1.00 92.19 87 TYR A C 1
ATOM 685 O O . TYR A 1 87 ? -3.091 3.079 -19.694 1.00 92.19 87 TYR A O 1
ATOM 693 N N . PHE A 1 88 ? -4.680 1.549 -19.266 1.00 92.31 88 PHE A N 1
ATOM 694 C CA . PHE A 1 88 ? -3.842 0.699 -18.426 1.00 92.31 88 PHE A CA 1
ATOM 695 C C . PHE A 1 88 ? -2.543 0.245 -19.113 1.00 92.31 88 PHE A C 1
ATOM 697 O O . PHE A 1 88 ? -1.489 0.441 -18.511 1.00 92.31 88 PHE A O 1
ATOM 704 N N . PRO A 1 89 ? -2.537 -0.272 -20.360 1.00 91.50 89 PRO A N 1
ATOM 705 C CA . PRO A 1 89 ? -1.303 -0.704 -21.017 1.00 91.50 89 PRO A CA 1
ATOM 706 C C . PRO A 1 89 ? -0.305 0.440 -21.222 1.00 91.50 89 PRO A C 1
ATOM 708 O O . PRO A 1 89 ? 0.894 0.256 -21.021 1.00 91.50 89 PRO A O 1
ATOM 711 N N . GLY A 1 90 ? -0.795 1.632 -21.581 1.00 89.88 90 GLY A N 1
ATOM 712 C CA . GLY A 1 90 ? 0.044 2.816 -21.777 1.00 89.88 90 GLY A CA 1
ATOM 713 C C . GLY A 1 90 ? 0.640 3.324 -20.466 1.00 89.88 90 GLY A C 1
ATOM 714 O O . GLY A 1 90 ? 1.841 3.582 -20.387 1.00 89.88 90 GLY A O 1
ATOM 715 N N . LEU A 1 91 ? -0.177 3.397 -19.412 1.00 91.06 91 LEU A N 1
ATOM 716 C CA . LEU A 1 91 ? 0.289 3.783 -18.082 1.00 91.06 91 LEU A CA 1
ATOM 717 C C . LEU A 1 91 ? 1.267 2.750 -17.509 1.00 91.06 91 LEU A C 1
ATOM 719 O O . LEU A 1 91 ? 2.266 3.122 -16.897 1.00 91.06 91 LEU A O 1
ATOM 723 N N . PHE A 1 92 ? 1.017 1.464 -17.750 1.00 89.19 92 PHE A N 1
ATOM 724 C CA . PHE A 1 92 ? 1.895 0.374 -17.342 1.00 89.19 92 PHE A CA 1
ATOM 725 C C . PHE A 1 92 ? 3.244 0.428 -18.067 1.00 89.19 92 PHE A C 1
ATOM 727 O O . PHE A 1 92 ? 4.286 0.317 -17.423 1.00 89.19 92 PHE A O 1
ATOM 734 N N . ALA A 1 93 ? 3.253 0.676 -19.379 1.00 87.69 93 ALA A N 1
ATOM 735 C CA . ALA A 1 93 ? 4.485 0.852 -20.146 1.00 87.69 93 ALA A CA 1
ATOM 736 C C . ALA A 1 93 ? 5.286 2.077 -19.672 1.00 87.69 93 ALA A C 1
ATOM 738 O O . ALA A 1 93 ? 6.490 1.968 -19.430 1.00 87.69 93 ALA A O 1
ATOM 739 N N . ALA A 1 94 ? 4.620 3.216 -19.459 1.00 86.81 94 ALA A N 1
ATOM 740 C CA . ALA A 1 94 ? 5.252 4.414 -18.909 1.00 86.81 94 ALA A CA 1
ATOM 741 C C . ALA A 1 94 ? 5.825 4.153 -17.507 1.00 86.81 94 ALA A C 1
ATOM 743 O O . ALA A 1 94 ? 6.966 4.521 -17.226 1.00 86.81 94 ALA A O 1
ATOM 744 N N . TRP A 1 95 ? 5.072 3.460 -16.647 1.00 83.38 95 TRP A N 1
ATOM 745 C CA . TRP A 1 95 ? 5.522 3.060 -15.317 1.00 83.38 95 TRP A CA 1
ATOM 746 C C . TRP A 1 95 ? 6.743 2.140 -15.377 1.00 83.38 95 TRP A C 1
ATOM 748 O O . TRP A 1 95 ? 7.703 2.381 -14.653 1.00 83.38 95 TRP A O 1
ATOM 758 N N . LEU A 1 96 ? 6.765 1.144 -16.268 1.00 83.19 96 LEU A N 1
ATOM 759 C CA . LEU A 1 96 ? 7.922 0.263 -16.468 1.00 83.19 96 LEU A CA 1
ATOM 760 C C . LEU A 1 96 ? 9.152 1.018 -16.986 1.00 83.19 96 LEU A C 1
ATOM 762 O O . LEU A 1 96 ? 10.277 0.732 -16.564 1.00 83.19 96 LEU A O 1
ATOM 766 N N . GLN A 1 97 ? 8.956 1.986 -17.880 1.00 83.06 97 GLN A N 1
ATOM 767 C CA . GLN A 1 97 ? 10.034 2.811 -18.423 1.00 83.06 97 GLN A CA 1
ATOM 768 C C . GLN A 1 97 ? 10.626 3.737 -17.353 1.00 83.06 97 GLN A C 1
ATOM 770 O O . GLN A 1 97 ? 11.845 3.769 -17.166 1.00 83.06 97 GLN A O 1
ATOM 775 N N . LEU A 1 98 ? 9.768 4.422 -16.593 1.00 80.12 98 LEU A N 1
ATOM 776 C CA . LEU A 1 98 ? 10.154 5.217 -15.426 1.00 80.12 98 LEU A CA 1
ATOM 777 C C . LEU A 1 98 ? 10.852 4.351 -14.381 1.00 80.12 98 LEU A C 1
ATOM 779 O O . LEU A 1 98 ? 11.936 4.706 -13.922 1.00 80.12 98 LEU A O 1
ATOM 783 N N . TRP A 1 99 ? 10.282 3.193 -14.047 1.00 75.69 99 TRP A N 1
ATOM 784 C CA . TRP A 1 99 ? 10.874 2.238 -13.117 1.00 75.69 99 TRP A CA 1
ATOM 785 C C . TRP A 1 99 ? 12.271 1.838 -13.573 1.00 75.69 99 TRP A C 1
ATOM 787 O O . TRP A 1 99 ? 13.198 1.858 -12.773 1.00 75.69 99 TRP A O 1
ATOM 797 N N . SER A 1 100 ? 12.454 1.535 -14.857 1.00 72.88 100 SER A N 1
ATOM 798 C CA . SER A 1 100 ? 13.742 1.105 -15.403 1.00 72.88 100 SER A CA 1
ATOM 799 C C . SER A 1 100 ? 14.808 2.203 -15.359 1.00 72.88 100 SER A C 1
ATOM 801 O O . SER A 1 100 ? 15.945 1.911 -14.987 1.00 72.88 100 SER A O 1
ATOM 803 N N . GLY A 1 101 ? 14.438 3.452 -15.658 1.00 73.94 101 GLY A N 1
ATOM 804 C CA . GLY A 1 101 ? 15.349 4.604 -15.650 1.00 73.94 101 GLY A CA 1
ATOM 805 C C . GLY A 1 101 ? 15.620 5.213 -14.268 1.00 73.94 101 GLY A C 1
ATOM 806 O O . GLY A 1 101 ? 16.672 5.813 -14.064 1.00 73.94 101 GLY A O 1
ATOM 807 N N . THR A 1 102 ? 14.714 5.044 -13.299 1.00 78.06 102 THR A N 1
ATOM 808 C CA . THR A 1 102 ? 14.758 5.771 -12.011 1.00 78.06 102 THR A CA 1
ATOM 809 C C . THR A 1 102 ? 14.898 4.873 -10.780 1.00 78.06 102 THR A C 1
ATOM 811 O O . THR A 1 102 ? 14.788 5.372 -9.660 1.00 78.06 102 THR A O 1
ATOM 814 N N . LYS A 1 103 ? 15.206 3.570 -10.934 1.00 76.88 103 LYS A N 1
ATOM 815 C CA . LYS A 1 103 ? 15.308 2.587 -9.822 1.00 76.88 103 LYS A CA 1
ATOM 816 C C . LYS A 1 103 ? 16.002 3.133 -8.569 1.00 76.88 103 LYS A C 1
ATOM 818 O O . LYS A 1 103 ? 15.515 2.932 -7.460 1.00 76.88 103 LYS A O 1
ATOM 823 N N . LYS A 1 104 ? 17.120 3.849 -8.744 1.00 78.44 104 LYS A N 1
ATOM 824 C CA . LYS A 1 104 ? 17.890 4.449 -7.639 1.00 78.44 104 LYS A CA 1
ATOM 825 C C . LYS A 1 104 ? 17.129 5.579 -6.936 1.00 78.44 104 LYS A C 1
ATOM 827 O O . LYS A 1 104 ? 17.041 5.586 -5.714 1.00 78.44 104 LYS A O 1
ATOM 832 N N . GLN A 1 105 ? 16.547 6.502 -7.701 1.00 84.56 105 GLN A N 1
ATOM 833 C CA . GLN A 1 105 ? 15.764 7.628 -7.176 1.00 84.56 105 GLN A CA 1
ATOM 834 C C . GLN A 1 105 ? 14.498 7.132 -6.470 1.00 84.56 105 GLN A C 1
ATOM 836 O O . GLN A 1 105 ? 14.175 7.595 -5.379 1.00 84.56 105 GLN A O 1
ATOM 841 N N . LEU A 1 106 ? 13.823 6.134 -7.046 1.00 84.50 106 LEU A N 1
ATOM 842 C CA . LEU A 1 106 ? 12.646 5.514 -6.447 1.00 84.50 106 LEU A CA 1
ATOM 843 C C . LEU A 1 106 ? 12.996 4.728 -5.174 1.00 84.50 106 LEU A C 1
ATOM 845 O O . LEU A 1 106 ? 12.243 4.768 -4.205 1.00 84.50 106 LEU A O 1
ATOM 849 N N . GLY A 1 107 ? 14.150 4.053 -5.141 1.00 85.50 107 GLY A N 1
ATOM 850 C CA . GLY A 1 107 ? 14.679 3.412 -3.934 1.00 85.50 107 GLY A CA 1
ATOM 851 C C . GLY A 1 107 ? 14.937 4.412 -2.804 1.00 85.50 107 GLY A C 1
ATOM 852 O O . GLY A 1 107 ? 14.515 4.179 -1.671 1.00 85.50 107 GLY A O 1
ATOM 853 N N . LEU A 1 108 ? 15.542 5.561 -3.121 1.00 87.88 108 LEU A N 1
ATOM 854 C CA . LEU A 1 108 ? 15.789 6.629 -2.150 1.00 87.88 108 LEU A CA 1
ATOM 855 C C . LEU A 1 108 ? 14.487 7.288 -1.665 1.00 87.88 108 LEU A C 1
ATOM 857 O O . LEU A 1 108 ? 14.339 7.556 -0.474 1.00 87.88 108 LEU A O 1
ATOM 861 N N . LEU A 1 109 ? 13.511 7.490 -2.557 1.00 90.31 109 LEU A N 1
ATOM 862 C CA . LEU A 1 109 ? 12.188 7.998 -2.187 1.00 90.31 109 LEU A CA 1
ATOM 863 C C . LEU A 1 109 ? 11.453 7.027 -1.251 1.00 90.31 109 LEU A C 1
ATOM 865 O O . LEU A 1 109 ? 10.876 7.454 -0.254 1.00 90.31 109 LEU A O 1
ATOM 869 N N . ARG A 1 110 ? 11.512 5.717 -1.524 1.00 89.62 110 ARG A N 1
ATOM 870 C CA . ARG A 1 110 ? 10.944 4.686 -0.637 1.00 89.62 110 ARG A CA 1
ATOM 871 C C . ARG A 1 110 ? 11.599 4.710 0.741 1.00 89.62 110 ARG A C 1
ATOM 873 O O . ARG A 1 110 ? 10.888 4.596 1.737 1.00 89.62 110 ARG A O 1
ATOM 880 N N . PHE A 1 111 ? 12.916 4.900 0.803 1.00 93.56 111 PHE A N 1
ATOM 881 C CA . PHE A 1 111 ? 13.620 5.092 2.069 1.00 93.56 111 PHE A CA 1
ATOM 882 C C . PHE A 1 111 ? 13.140 6.352 2.805 1.00 93.56 111 PHE A C 1
ATOM 884 O O . PHE A 1 111 ? 12.801 6.261 3.982 1.00 93.56 111 PHE A O 1
ATOM 891 N N . LEU A 1 112 ? 13.017 7.495 2.119 1.00 93.75 112 LEU A N 1
ATOM 892 C CA . LEU A 1 112 ? 12.500 8.733 2.713 1.00 93.75 112 LEU A CA 1
ATOM 893 C C . LEU A 1 112 ? 11.082 8.549 3.277 1.00 93.75 112 LEU A C 1
ATOM 895 O O . LEU A 1 112 ? 10.819 8.927 4.417 1.00 93.75 112 LEU A O 1
ATOM 899 N N . CYS A 1 113 ? 10.176 7.931 2.515 1.00 94.31 113 CYS A N 1
ATOM 900 C CA . CYS A 1 113 ? 8.820 7.636 2.979 1.00 94.31 113 CYS A CA 1
ATOM 901 C C . CYS A 1 113 ? 8.816 6.698 4.196 1.00 94.31 113 CYS A C 1
ATOM 903 O O . CYS A 1 113 ? 8.062 6.936 5.138 1.00 94.31 113 CYS A O 1
ATOM 905 N N . ALA A 1 114 ? 9.662 5.662 4.206 1.00 94.81 114 ALA A N 1
ATOM 906 C CA . ALA A 1 114 ? 9.787 4.743 5.336 1.00 94.81 114 ALA A CA 1
ATOM 907 C C . ALA A 1 114 ? 10.358 5.435 6.586 1.00 94.81 114 ALA A C 1
ATOM 909 O O . ALA A 1 114 ? 9.849 5.228 7.686 1.00 94.81 114 ALA A O 1
ATOM 910 N N . ALA A 1 115 ? 11.360 6.303 6.423 1.00 94.94 115 ALA A N 1
ATOM 911 C CA . ALA A 1 115 ? 11.924 7.098 7.509 1.00 94.94 115 ALA A CA 1
ATOM 912 C C . ALA A 1 115 ? 10.882 8.065 8.090 1.00 94.94 115 ALA A C 1
ATOM 914 O O . ALA A 1 115 ? 10.690 8.104 9.305 1.00 94.94 115 ALA A O 1
ATOM 915 N N . LEU A 1 116 ? 10.142 8.779 7.233 1.00 95.94 116 LEU A N 1
ATOM 916 C CA . LEU A 1 116 ? 9.032 9.634 7.658 1.00 95.94 116 LEU A CA 1
ATOM 917 C C . LEU A 1 116 ? 7.959 8.829 8.396 1.00 95.94 116 LEU A C 1
ATOM 919 O O . LEU A 1 116 ? 7.508 9.249 9.458 1.00 95.94 116 LEU A O 1
ATOM 923 N N . HIS A 1 117 ? 7.579 7.658 7.881 1.00 95.75 117 HIS A N 1
ATOM 924 C CA . HIS A 1 117 ? 6.627 6.774 8.549 1.00 95.75 117 HIS A CA 1
ATOM 925 C C . HIS A 1 117 ? 7.119 6.339 9.940 1.00 95.75 117 HIS A C 1
ATOM 927 O O . HIS A 1 117 ? 6.339 6.359 10.895 1.00 95.75 117 HIS A O 1
ATOM 933 N N . GLY A 1 118 ? 8.409 6.015 10.078 1.00 93.81 118 GLY A N 1
ATOM 934 C CA . GLY A 1 118 ? 9.039 5.709 11.363 1.00 93.81 118 GLY A CA 1
ATOM 935 C C . GLY A 1 118 ? 8.971 6.882 12.344 1.00 93.81 118 GLY A C 1
ATOM 936 O O . GLY A 1 118 ? 8.517 6.711 13.475 1.00 93.81 118 GLY 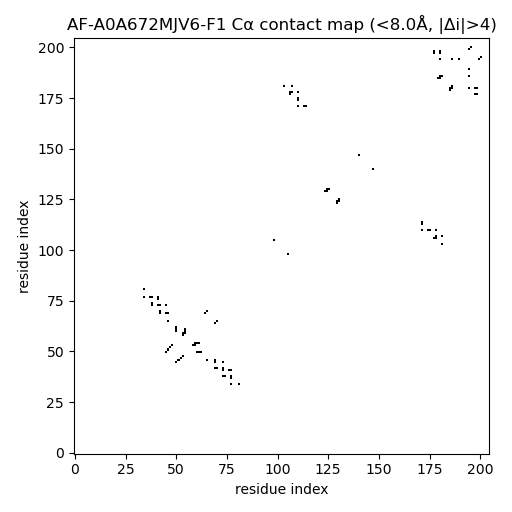A O 1
ATOM 937 N N . VAL A 1 119 ? 9.327 8.091 11.897 1.00 95.31 119 VAL A N 1
ATOM 938 C CA . VAL A 1 119 ? 9.244 9.317 12.714 1.00 95.31 119 VAL A CA 1
ATOM 939 C C . VAL A 1 119 ? 7.805 9.591 13.152 1.00 95.31 119 VAL A C 1
ATOM 941 O O . VAL A 1 119 ? 7.551 9.777 14.340 1.00 95.31 119 VAL A O 1
ATOM 944 N N . TYR A 1 120 ? 6.841 9.550 12.228 1.00 94.06 120 TYR A N 1
ATOM 945 C CA . TYR A 1 120 ? 5.429 9.749 12.564 1.00 94.06 120 TYR A CA 1
ATOM 946 C C . TYR A 1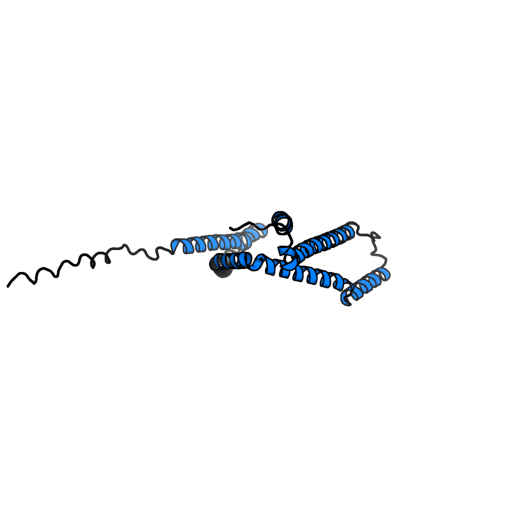 120 ? 4.928 8.712 13.572 1.00 94.06 120 TYR A C 1
ATOM 948 O O . TYR A 1 120 ? 4.218 9.080 14.508 1.00 94.06 120 TYR A O 1
ATOM 956 N N . SER A 1 121 ? 5.327 7.446 13.420 1.00 94.19 121 SER A N 1
ATOM 957 C CA . SER A 1 121 ? 4.967 6.363 14.342 1.00 94.19 121 SER A CA 1
ATOM 958 C C . SER A 1 121 ? 5.520 6.601 15.750 1.00 94.19 121 SER A C 1
ATOM 960 O O . SER A 1 121 ? 4.792 6.426 16.726 1.00 94.19 121 SER A O 1
ATOM 962 N N . LEU A 1 122 ? 6.756 7.099 15.868 1.00 91.19 122 LEU A N 1
ATOM 963 C CA . LEU A 1 122 ? 7.360 7.497 17.148 1.00 91.19 122 LEU A CA 1
ATOM 964 C C . LEU A 1 122 ? 6.661 8.708 17.786 1.00 91.19 122 LEU A C 1
ATOM 966 O O . LEU A 1 122 ? 6.595 8.818 19.010 1.00 91.19 122 LEU A O 1
ATOM 970 N N . CYS A 1 123 ? 6.091 9.605 16.980 1.00 93.38 123 CYS A N 1
ATOM 971 C CA . CYS A 1 123 ? 5.345 10.761 17.479 1.00 93.38 123 CYS A CA 1
ATOM 972 C C . CYS A 1 123 ? 3.909 10.431 17.932 1.00 93.38 123 CYS A C 1
ATOM 974 O O . CYS A 1 123 ? 3.316 11.211 18.684 1.00 93.38 123 CYS A O 1
ATOM 976 N N . LEU A 1 124 ? 3.326 9.299 17.513 1.00 91.00 124 LEU A N 1
ATOM 977 C CA . LEU A 1 124 ? 1.967 8.892 17.902 1.00 91.00 124 LEU A CA 1
ATOM 978 C C . LEU A 1 124 ? 1.729 8.826 19.425 1.00 91.00 124 LEU A C 1
ATOM 980 O O . LEU A 1 124 ? 0.707 9.377 19.861 1.00 91.00 124 LEU A O 1
ATOM 984 N N . PRO A 1 125 ? 2.605 8.211 20.251 1.00 88.50 125 PRO A N 1
ATOM 985 C CA . PRO A 1 125 ? 2.423 8.189 21.706 1.00 88.50 125 PRO A CA 1
ATOM 986 C C . PRO A 1 125 ? 2.575 9.574 22.353 1.00 88.50 125 PRO A C 1
ATOM 988 O O . PRO A 1 125 ? 1.901 9.864 23.339 1.00 88.50 125 PRO A O 1
ATOM 991 N N . LEU A 1 126 ? 3.392 10.461 21.774 1.00 90.19 126 LEU A N 1
ATOM 992 C CA . LEU A 1 126 ? 3.625 11.820 22.286 1.00 90.19 126 LEU A CA 1
ATOM 993 C C . LEU A 1 126 ? 2.442 12.767 22.028 1.00 90.19 126 LEU A C 1
ATOM 995 O O . LEU A 1 126 ? 2.328 13.838 22.632 1.00 90.19 126 LEU A O 1
ATOM 999 N N . ARG A 1 127 ? 1.538 12.393 21.119 1.00 94.25 127 ARG A N 1
ATOM 1000 C CA . ARG A 1 127 ? 0.418 13.236 20.711 1.00 94.25 127 ARG A CA 1
ATOM 1001 C C . ARG A 1 127 ? -0.571 13.421 21.864 1.00 94.25 127 ARG A C 1
ATOM 1003 O O . ARG A 1 127 ? -1.076 12.458 22.438 1.00 94.25 127 ARG A O 1
ATOM 1010 N N . ARG A 1 128 ? -0.948 14.677 22.139 1.00 92.38 128 ARG A N 1
ATOM 1011 C CA . ARG A 1 128 ? -1.884 15.052 23.222 1.00 92.38 128 ARG A CA 1
ATOM 1012 C C . ARG A 1 128 ? -3.203 14.273 23.197 1.00 92.38 128 ARG A C 1
ATOM 1014 O O . ARG A 1 128 ? -3.728 13.972 24.261 1.00 92.38 128 ARG A O 1
ATOM 1021 N N . ILE A 1 129 ? -3.732 13.933 22.019 1.00 93.56 129 ILE A N 1
ATOM 1022 C CA . ILE A 1 129 ? -4.958 13.125 21.903 1.00 93.56 129 ILE A CA 1
ATOM 1023 C C . ILE A 1 129 ? -4.767 11.704 22.453 1.00 93.56 129 ILE A C 1
ATOM 1025 O O . ILE A 1 129 ? -5.635 11.213 23.167 1.00 93.56 129 ILE A O 1
ATOM 1029 N N . THR A 1 130 ? -3.615 11.080 22.190 1.00 91.06 130 THR A N 1
ATOM 1030 C CA . THR A 1 130 ? -3.260 9.747 22.688 1.00 91.06 130 THR A CA 1
ATOM 1031 C C . THR A 1 130 ? -3.084 9.792 24.201 1.00 91.06 130 THR A C 1
ATOM 1033 O O . THR A 1 130 ? -3.675 8.984 24.909 1.00 91.06 130 THR A O 1
ATOM 1036 N N . LEU A 1 131 ? -2.373 10.803 24.711 1.00 92.50 131 LEU A N 1
ATOM 1037 C CA . LEU A 1 131 ? -2.209 11.019 26.153 1.00 92.50 131 LEU A CA 1
ATOM 1038 C C . LEU A 1 131 ? -3.557 11.216 26.861 1.00 92.50 131 LEU A C 1
ATOM 1040 O O . LEU A 1 131 ? -3.829 10.553 27.858 1.00 92.50 131 LEU A O 1
ATOM 1044 N N . ARG A 1 132 ? -4.439 12.070 26.320 1.00 93.00 132 ARG A N 1
ATOM 1045 C CA . ARG A 1 132 ? -5.804 12.256 26.845 1.00 93.00 132 ARG A CA 1
ATOM 1046 C C . ARG A 1 132 ? -6.607 10.957 26.799 1.00 93.00 132 ARG A C 1
ATOM 1048 O O . ARG A 1 132 ? -7.344 10.677 27.735 1.00 93.00 132 ARG A O 1
ATOM 1055 N N . SER A 1 133 ? -6.446 10.154 25.747 1.00 91.88 133 SER A N 1
ATOM 1056 C CA . SER A 1 133 ? -7.094 8.845 25.641 1.00 91.88 133 SER A CA 1
ATOM 1057 C C . SER A 1 133 ? -6.613 7.883 26.726 1.00 91.88 133 SER A C 1
ATOM 1059 O O . SER A 1 133 ? -7.446 7.250 27.362 1.00 91.88 133 SER A O 1
ATOM 1061 N N . ILE A 1 134 ? -5.302 7.793 26.973 1.00 89.38 134 ILE A N 1
ATOM 1062 C CA . ILE A 1 134 ? -4.728 6.932 28.021 1.00 89.38 134 ILE A CA 1
ATOM 1063 C C . ILE A 1 134 ? -5.243 7.361 29.400 1.00 89.38 134 ILE A C 1
ATOM 1065 O O . ILE A 1 134 ? -5.716 6.522 30.166 1.00 89.38 134 ILE A O 1
ATOM 1069 N N . VAL A 1 135 ? -5.227 8.667 29.690 1.00 91.88 135 VAL A N 1
ATOM 1070 C CA . VAL A 1 135 ? -5.741 9.219 30.954 1.00 91.88 135 VAL A CA 1
ATOM 1071 C C . VAL A 1 135 ? -7.239 8.947 31.117 1.00 91.88 135 VAL A C 1
ATOM 1073 O O . VAL A 1 135 ? -7.666 8.526 32.187 1.00 91.88 135 VAL A O 1
ATOM 1076 N N . ASN A 1 136 ? -8.043 9.121 30.065 1.00 91.12 136 ASN A N 1
ATOM 1077 C CA . ASN A 1 136 ? -9.479 8.832 30.108 1.00 91.12 136 ASN A CA 1
ATOM 1078 C C . ASN A 1 136 ? -9.765 7.340 30.320 1.00 91.12 136 ASN A C 1
ATOM 1080 O O . ASN A 1 136 ? -10.683 6.999 31.066 1.00 91.12 136 ASN A O 1
ATOM 1084 N N . THR A 1 137 ? -8.996 6.453 29.683 1.00 87.81 137 THR A N 1
ATOM 1085 C CA . THR A 1 137 ? -9.101 5.005 29.906 1.00 87.81 137 THR A CA 1
ATOM 1086 C C . THR A 1 137 ? -8.766 4.662 31.358 1.00 87.81 137 THR A C 1
ATOM 1088 O O . THR A 1 137 ? -9.544 3.959 31.998 1.00 87.81 137 THR A O 1
ATOM 1091 N N . ALA A 1 138 ? -7.692 5.230 31.916 1.00 86.88 138 ALA A N 1
ATOM 1092 C CA . ALA A 1 138 ? -7.324 5.040 33.320 1.00 86.88 138 ALA A CA 1
ATOM 1093 C C . ALA A 1 138 ? -8.392 5.582 34.291 1.00 86.88 138 ALA A C 1
ATOM 1095 O O . ALA A 1 138 ? -8.758 4.914 35.256 1.00 86.88 138 ALA A O 1
ATOM 1096 N N . TYR A 1 139 ? -8.954 6.762 34.012 1.00 89.69 139 TYR A N 1
ATOM 1097 C CA . TYR A 1 139 ? -10.028 7.349 34.817 1.00 89.69 139 TYR A CA 1
ATOM 1098 C C . TYR A 1 139 ? -11.281 6.458 34.844 1.00 89.69 139 TYR A C 1
ATOM 1100 O O . TYR A 1 139 ? -11.847 6.212 35.911 1.00 89.69 139 TYR A O 1
ATOM 1108 N N . LYS A 1 140 ? -11.690 5.921 33.685 1.00 85.44 140 LYS A N 1
ATOM 1109 C CA . LYS A 1 140 ? -12.822 4.985 33.586 1.00 85.44 140 LYS A CA 1
ATOM 1110 C C . LYS A 1 140 ? -12.571 3.690 34.361 1.00 85.44 140 LYS A C 1
ATOM 1112 O O . LYS A 1 140 ? -13.481 3.226 35.041 1.00 85.44 140 LYS A O 1
ATOM 1117 N N . GLN A 1 141 ? -11.348 3.158 34.306 1.00 83.00 141 GLN A N 1
ATOM 1118 C CA . GLN A 1 141 ? -10.956 1.957 35.054 1.00 83.00 141 GLN A CA 1
ATOM 1119 C C . GLN A 1 141 ? -11.087 2.146 36.571 1.00 83.00 141 GLN A C 1
ATOM 1121 O O . GLN A 1 141 ? -11.563 1.252 37.256 1.00 83.00 141 GLN A O 1
ATOM 1126 N N . VAL A 1 142 ? -10.712 3.312 37.105 1.00 85.00 142 VAL A N 1
ATOM 1127 C CA . VAL A 1 142 ? -10.846 3.596 38.547 1.00 85.00 142 VAL A CA 1
ATOM 1128 C C . VAL A 1 142 ? -12.307 3.834 38.947 1.00 85.00 142 VAL A C 1
ATOM 1130 O O . VAL A 1 142 ? -12.720 3.460 40.042 1.00 85.00 142 VAL A O 1
ATOM 1133 N N . ARG A 1 143 ? -13.103 4.469 38.077 1.00 86.06 143 ARG A N 1
ATOM 1134 C CA . ARG A 1 143 ? -14.482 4.872 38.393 1.00 86.06 143 ARG A CA 1
ATOM 1135 C C . ARG A 1 143 ? -15.496 3.724 38.339 1.00 86.06 143 ARG A C 1
ATOM 1137 O O . ARG A 1 143 ? -16.510 3.817 39.024 1.00 86.06 143 ARG A O 1
ATOM 1144 N N . GLN A 1 144 ? -15.259 2.690 37.532 1.00 81.25 144 GLN A N 1
ATOM 1145 C CA . GLN A 1 144 ? -16.165 1.544 37.364 1.00 81.25 144 GLN A CA 1
ATOM 1146 C C . GLN A 1 144 ? -15.417 0.216 37.573 1.00 81.25 144 GLN A C 1
ATOM 1148 O O . GLN A 1 144 ? -15.078 -0.457 36.599 1.00 81.25 144 GLN A O 1
ATOM 1153 N N . PRO A 1 145 ? -15.159 -0.177 38.833 1.00 68.12 145 PRO A N 1
ATOM 1154 C CA . PRO A 1 145 ? -14.380 -1.375 39.136 1.00 68.12 145 PRO A CA 1
ATOM 1155 C C . PRO A 1 145 ? -15.109 -2.697 38.836 1.00 68.12 145 PRO A C 1
ATOM 1157 O O . PRO A 1 145 ? -14.468 -3.733 38.718 1.00 68.12 145 PRO A O 1
ATOM 1160 N N . GLU A 1 146 ? -16.434 -2.664 38.691 1.00 62.81 146 GLU A N 1
ATOM 1161 C CA . GLU A 1 146 ? -17.300 -3.849 38.579 1.00 62.81 146 GLU A CA 1
ATOM 1162 C C . GLU A 1 146 ? -17.281 -4.519 37.187 1.00 62.81 146 GLU A C 1
ATOM 1164 O O . GLU A 1 146 ? -17.621 -5.687 37.065 1.00 62.81 146 GLU A O 1
ATOM 1169 N N . ASN A 1 147 ? -16.811 -3.824 36.142 1.00 57.12 147 ASN A N 1
ATOM 1170 C CA . ASN A 1 147 ? -16.637 -4.369 34.779 1.00 57.12 147 ASN A CA 1
ATOM 1171 C C . ASN A 1 147 ? -15.205 -4.867 34.501 1.00 57.12 147 ASN A C 1
ATOM 1173 O O . ASN A 1 147 ? -14.814 -5.056 33.346 1.00 57.12 147 ASN A O 1
ATOM 1177 N N . ILE A 1 148 ? -14.382 -5.006 35.540 1.00 61.09 148 ILE A N 1
ATOM 1178 C CA . ILE A 1 148 ? -12.982 -5.396 35.394 1.00 61.09 148 ILE A CA 1
ATOM 1179 C C . ILE A 1 148 ? -12.892 -6.917 35.503 1.00 61.09 148 ILE A C 1
ATOM 1181 O O . ILE A 1 148 ? -12.554 -7.453 36.557 1.00 61.09 148 ILE A O 1
ATOM 1185 N N . ASP A 1 149 ? -13.129 -7.614 34.391 1.00 57.66 149 ASP A N 1
ATOM 1186 C CA . ASP A 1 149 ? -12.493 -8.917 34.211 1.00 57.66 149 ASP A CA 1
ATOM 1187 C C . ASP A 1 149 ? -10.983 -8.673 34.291 1.00 57.66 149 ASP A C 1
ATOM 1189 O O . ASP A 1 149 ? -10.388 -7.951 33.484 1.00 57.66 149 ASP A O 1
ATOM 1193 N N . PHE A 1 150 ? -10.362 -9.203 35.341 1.00 53.72 150 PHE A N 1
ATOM 1194 C CA . PHE A 1 150 ? -8.994 -8.906 35.762 1.00 53.72 150 PHE A CA 1
ATOM 1195 C C . PHE A 1 150 ? -7.937 -9.531 34.832 1.00 53.72 150 PHE A C 1
ATOM 1197 O O . PHE A 1 150 ? -6.825 -9.833 35.2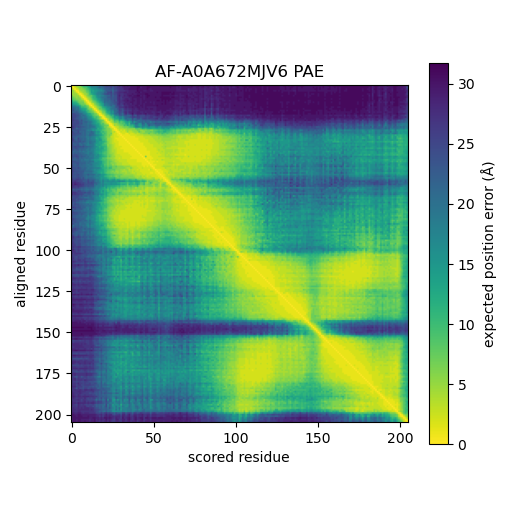52 1.00 53.72 150 PHE A O 1
ATOM 1204 N N . GLN A 1 151 ? -8.235 -9.706 33.544 1.00 54.81 151 GLN A N 1
ATOM 1205 C CA . GLN A 1 151 ? -7.274 -10.125 32.529 1.00 54.81 151 GLN A CA 1
ATOM 1206 C C . GLN A 1 151 ? -6.577 -8.883 31.958 1.00 54.81 151 GLN A C 1
ATOM 1208 O O . GLN A 1 151 ? -6.713 -8.487 30.803 1.00 54.81 151 GLN A O 1
ATOM 1213 N N . ARG A 1 152 ? -5.842 -8.217 32.853 1.00 60.03 152 ARG A N 1
ATOM 1214 C CA . ARG A 1 152 ? -5.173 -6.918 32.666 1.00 60.03 152 ARG A CA 1
ATOM 1215 C C . ARG A 1 152 ? -4.026 -6.954 31.647 1.00 60.03 152 ARG A C 1
ATOM 1217 O O . ARG A 1 152 ? -3.547 -5.902 31.229 1.00 60.03 152 ARG A O 1
ATOM 1224 N N . PHE A 1 153 ? -3.588 -8.146 31.254 1.00 70.75 153 PHE A N 1
ATOM 1225 C CA . PHE A 1 153 ? -2.480 -8.364 30.335 1.00 70.75 153 PHE A CA 1
ATOM 1226 C C . PHE A 1 153 ? -2.969 -9.127 29.102 1.00 70.75 153 PHE A C 1
ATOM 1228 O O . PHE A 1 153 ? -3.225 -10.327 29.148 1.00 70.75 153 PHE A O 1
ATOM 1235 N N . ASN A 1 154 ? -3.125 -8.411 27.989 1.00 82.06 154 ASN A N 1
ATOM 1236 C CA . ASN A 1 154 ? -3.427 -9.026 26.702 1.00 82.06 154 ASN A CA 1
ATOM 1237 C C . ASN A 1 154 ? -2.121 -9.480 26.038 1.00 82.06 154 ASN A C 1
ATOM 1239 O O . ASN A 1 154 ? -1.544 -8.740 25.240 1.00 82.06 154 ASN A O 1
ATOM 1243 N N . GLU A 1 155 ? -1.671 -10.690 26.369 1.00 87.81 155 GLU A N 1
ATOM 1244 C CA . GLU A 1 155 ? -0.432 -11.284 25.848 1.00 87.81 155 GLU A CA 1
ATOM 1245 C C . GLU A 1 155 ? -0.356 -11.221 24.320 1.00 87.81 155 GLU A C 1
ATOM 1247 O O . GLU A 1 155 ? 0.617 -10.719 23.760 1.00 87.81 155 GLU A O 1
ATOM 1252 N N . LEU A 1 156 ? -1.417 -11.658 23.634 1.00 89.00 156 LEU A N 1
ATOM 1253 C CA . LEU A 1 156 ? -1.497 -11.647 22.170 1.00 89.00 156 LEU A CA 1
ATOM 1254 C C . LEU A 1 156 ? -1.385 -10.228 21.601 1.00 89.00 156 LEU A C 1
ATOM 1256 O O . LEU A 1 156 ? -0.736 -10.011 20.577 1.00 89.00 156 LEU A O 1
ATOM 1260 N N . GLY A 1 157 ? -2.009 -9.253 22.266 1.00 88.81 157 GLY A N 1
ATOM 1261 C CA . GLY A 1 157 ? -1.924 -7.845 21.892 1.00 88.81 157 GLY A CA 1
ATOM 1262 C C . GLY A 1 157 ? -0.499 -7.302 21.969 1.00 88.81 157 GLY A C 1
ATOM 1263 O O . GLY A 1 157 ? -0.076 -6.616 21.038 1.00 88.81 157 GLY A O 1
ATOM 1264 N N . VAL A 1 158 ? 0.224 -7.655 23.036 1.00 90.94 158 VAL A N 1
ATOM 1265 C CA . VAL A 1 158 ? 1.619 -7.253 23.277 1.00 90.94 158 VAL A CA 1
ATOM 1266 C C . VAL A 1 158 ? 2.556 -7.908 22.264 1.00 90.94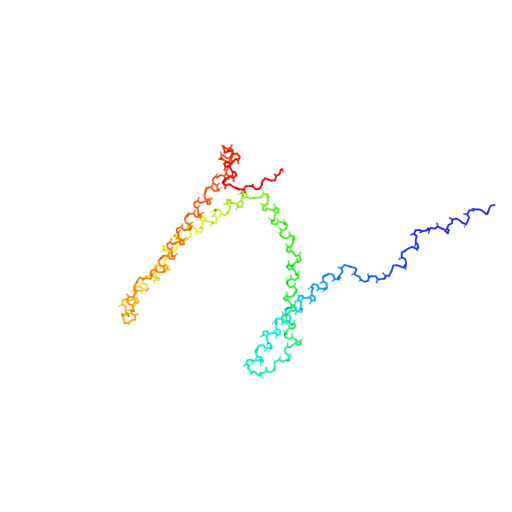 158 VAL A C 1
ATOM 1268 O O . VAL A 1 158 ? 3.284 -7.207 21.565 1.00 90.94 158 VAL A O 1
ATOM 1271 N N . TRP A 1 159 ? 2.497 -9.233 22.104 1.00 93.62 159 TRP A N 1
ATOM 1272 C CA . TRP A 1 159 ? 3.342 -9.949 21.139 1.00 93.62 159 TRP A CA 1
ATOM 1273 C C . TRP A 1 159 ? 3.175 -9.419 19.719 1.00 93.62 159 TRP A C 1
ATOM 1275 O O . TRP A 1 159 ? 4.154 -9.214 19.002 1.00 93.62 159 TRP A O 1
ATOM 1285 N N . ARG A 1 160 ? 1.932 -9.137 19.321 1.00 93.75 160 ARG A N 1
ATOM 1286 C CA . ARG A 1 160 ? 1.635 -8.559 18.013 1.00 93.75 160 ARG A CA 1
ATOM 1287 C C . ARG A 1 160 ? 2.288 -7.185 17.829 1.00 93.75 160 ARG A C 1
ATOM 1289 O O . ARG A 1 160 ? 2.853 -6.937 16.766 1.00 93.75 160 ARG A O 1
ATOM 1296 N N . SER A 1 161 ? 2.219 -6.294 18.823 1.00 92.31 161 SER A N 1
ATOM 1297 C CA . SER A 1 161 ? 2.839 -4.966 18.714 1.00 92.31 161 SER A CA 1
ATOM 1298 C C . SER A 1 161 ? 4.366 -5.025 18.708 1.00 92.31 161 SER A C 1
ATOM 1300 O O . SER A 1 161 ? 4.981 -4.351 17.883 1.00 92.31 161 SER A O 1
ATOM 1302 N N . GLU A 1 162 ? 4.970 -5.856 19.561 1.00 93.94 162 GLU A N 1
ATOM 1303 C CA . GLU A 1 162 ? 6.430 -6.028 19.629 1.00 93.94 162 GLU A CA 1
ATOM 1304 C C . GLU A 1 162 ? 6.988 -6.636 18.329 1.00 93.94 162 GLU A C 1
ATOM 1306 O O . GLU A 1 162 ? 8.017 -6.196 17.805 1.00 93.94 162 GLU A O 1
ATOM 1311 N N . LEU A 1 163 ? 6.270 -7.599 17.738 1.00 95.19 163 LEU A N 1
ATOM 1312 C CA . LEU A 1 163 ? 6.655 -8.199 16.461 1.00 95.19 163 LEU A CA 1
ATOM 1313 C C . LEU A 1 163 ? 6.558 -7.193 15.304 1.00 95.19 163 LEU A C 1
ATOM 1315 O O . LEU A 1 163 ? 7.486 -7.080 14.507 1.00 95.19 163 LEU A O 1
ATOM 1319 N N . TYR A 1 164 ? 5.472 -6.418 15.212 1.00 93.69 164 TYR A N 1
ATOM 1320 C CA . TYR A 1 164 ? 5.354 -5.394 14.167 1.00 93.69 164 TYR A CA 1
ATOM 1321 C C . TYR A 1 164 ? 6.420 -4.305 14.297 1.00 93.69 164 TYR A C 1
ATOM 1323 O O . TYR A 1 164 ? 6.984 -3.882 13.285 1.00 93.69 164 TYR A O 1
ATOM 1331 N N . LEU A 1 165 ? 6.724 -3.877 15.526 1.00 93.75 165 LEU A N 1
ATOM 1332 C CA . LEU A 1 165 ? 7.752 -2.874 15.779 1.00 93.75 165 LEU A CA 1
ATOM 1333 C C . LEU A 1 165 ? 9.142 -3.392 15.383 1.00 93.75 165 LEU A C 1
ATOM 1335 O O . LEU A 1 165 ? 9.852 -2.719 14.635 1.00 93.75 165 LEU A O 1
ATOM 1339 N N . SER A 1 166 ? 9.509 -4.600 15.818 1.00 95.25 166 SER A N 1
ATOM 1340 C CA . SER A 1 166 ? 10.800 -5.217 15.479 1.00 95.25 166 SER A CA 1
ATOM 1341 C C . SER A 1 166 ? 10.958 -5.457 13.974 1.00 95.25 166 SER A C 1
ATOM 1343 O O . SER A 1 166 ? 11.976 -5.062 13.400 1.00 95.25 166 SER A O 1
ATOM 1345 N N . CYS A 1 167 ? 9.941 -5.999 13.297 1.00 95.69 167 CYS A N 1
ATOM 1346 C CA . CYS A 1 167 ? 9.944 -6.135 11.838 1.00 95.69 167 CYS A CA 1
ATOM 1347 C C . CYS A 1 167 ? 10.097 -4.779 11.130 1.00 95.69 167 CYS A C 1
ATOM 1349 O O . CYS A 1 167 ? 10.830 -4.684 10.145 1.00 95.69 167 CYS A O 1
ATOM 1351 N N . GLY A 1 168 ? 9.446 -3.726 11.635 1.00 94.56 168 GLY A N 1
ATOM 1352 C CA . GLY A 1 168 ? 9.567 -2.368 11.103 1.00 94.56 168 GLY A CA 1
ATOM 1353 C C . GLY A 1 168 ? 10.985 -1.803 11.225 1.00 94.56 168 GLY A C 1
ATOM 1354 O O . GLY A 1 168 ? 11.515 -1.268 10.250 1.00 94.56 168 GLY A O 1
ATOM 1355 N N . VAL A 1 169 ? 11.626 -1.969 12.386 1.00 95.50 169 VAL A N 1
ATOM 1356 C CA . VAL A 1 169 ? 13.014 -1.527 12.624 1.00 95.50 169 VAL A CA 1
ATOM 1357 C C . VAL A 1 169 ? 13.995 -2.285 11.729 1.00 95.50 169 VAL A C 1
ATOM 1359 O O . VAL A 1 169 ? 14.837 -1.660 11.082 1.00 95.50 169 VAL A O 1
ATOM 1362 N N . LEU A 1 170 ? 13.860 -3.610 11.626 1.00 96.12 170 LEU A N 1
ATOM 1363 C CA . LEU A 1 170 ? 14.692 -4.426 10.736 1.00 96.12 170 LEU A CA 1
ATOM 1364 C C . LEU A 1 170 ? 14.497 -4.028 9.266 1.00 96.12 170 LEU A C 1
ATOM 1366 O O . LEU A 1 170 ? 15.475 -3.840 8.542 1.00 96.12 170 LEU A O 1
ATOM 1370 N N . GLY A 1 171 ? 13.248 -3.830 8.836 1.00 94.38 171 GLY A N 1
ATOM 1371 C CA . GLY A 1 171 ? 12.923 -3.383 7.482 1.00 94.38 171 GLY A CA 1
ATOM 1372 C C . GLY A 1 171 ? 13.511 -2.009 7.154 1.00 94.38 171 GLY A C 1
ATOM 1373 O O . GLY A 1 171 ? 14.095 -1.825 6.084 1.00 94.38 171 GLY A O 1
ATOM 1374 N N . LEU A 1 172 ? 13.430 -1.054 8.085 1.00 95.31 172 LEU A N 1
ATOM 1375 C CA . LEU A 1 172 ? 14.053 0.262 7.932 1.00 95.31 172 LEU A CA 1
ATOM 1376 C C . LEU A 1 172 ? 15.586 0.168 7.904 1.00 95.31 172 LEU A C 1
ATOM 1378 O O . LEU A 1 172 ? 16.220 0.882 7.127 1.00 95.31 172 LEU A O 1
ATOM 1382 N N . GLY A 1 173 ? 16.179 -0.740 8.683 1.00 95.06 173 GLY A N 1
ATOM 1383 C CA . GLY A 1 173 ? 17.614 -1.033 8.648 1.00 95.06 173 GLY A CA 1
ATOM 1384 C C . GLY A 1 173 ? 18.069 -1.523 7.271 1.00 95.06 173 GLY A C 1
ATOM 1385 O O . GLY A 1 173 ? 19.015 -0.983 6.697 1.00 95.06 173 GLY A O 1
ATOM 1386 N N . VAL A 1 174 ? 17.336 -2.472 6.683 1.00 94.44 174 VAL A N 1
ATOM 1387 C CA . VAL A 1 174 ? 17.608 -2.960 5.320 1.00 94.44 174 VAL A CA 1
ATOM 1388 C C . VAL A 1 174 ? 17.450 -1.841 4.284 1.00 94.44 174 VAL A C 1
ATOM 1390 O O . VAL A 1 174 ? 18.319 -1.671 3.426 1.00 94.44 174 VAL A O 1
ATOM 1393 N N . LEU A 1 175 ? 16.392 -1.026 4.374 1.00 93.19 175 LEU A N 1
ATOM 1394 C CA . LEU A 1 175 ? 16.199 0.121 3.475 1.00 93.19 175 LEU A CA 1
ATOM 1395 C C . LEU A 1 175 ? 17.307 1.175 3.618 1.00 93.19 175 LEU A C 1
ATOM 1397 O O . LEU A 1 175 ? 17.708 1.765 2.616 1.00 93.19 175 LEU A O 1
ATOM 1401 N N . SER A 1 176 ? 17.837 1.374 4.826 1.00 93.62 176 SER A N 1
ATOM 1402 C CA . SER A 1 176 ? 18.981 2.261 5.080 1.00 93.62 176 SER A CA 1
ATOM 1403 C C . SER A 1 176 ? 20.239 1.771 4.359 1.00 93.62 176 SER A C 1
ATOM 1405 O O . SER A 1 176 ? 20.905 2.556 3.686 1.00 93.62 176 SER A O 1
ATOM 1407 N N . LEU A 1 177 ? 20.540 0.467 4.424 1.00 92.06 177 LEU A N 1
ATOM 1408 C CA . LEU A 1 177 ? 21.680 -0.133 3.714 1.00 92.06 177 LEU A CA 1
ATOM 1409 C C . LEU A 1 177 ? 21.538 -0.003 2.189 1.00 92.06 177 LEU A C 1
ATOM 1411 O O . LEU A 1 177 ? 22.493 0.354 1.492 1.00 92.06 177 LEU A O 1
ATOM 1415 N N . LEU A 1 178 ? 20.333 -0.232 1.665 1.00 91.19 178 LEU A N 1
ATOM 1416 C CA . LEU A 1 178 ? 20.023 -0.031 0.246 1.00 91.19 178 LEU A CA 1
ATOM 1417 C C . LEU A 1 178 ? 20.184 1.439 -0.171 1.00 91.19 178 LEU A C 1
ATOM 1419 O O . LEU A 1 178 ? 20.716 1.722 -1.245 1.00 91.19 178 LEU A O 1
ATOM 1423 N N . ALA A 1 179 ? 19.773 2.383 0.678 1.00 90.75 179 ALA A N 1
ATOM 1424 C CA . ALA A 1 179 ? 19.925 3.810 0.417 1.00 90.75 179 ALA A CA 1
ATOM 1425 C C . ALA A 1 179 ? 21.403 4.234 0.402 1.00 90.75 179 ALA A C 1
ATOM 1427 O O . ALA A 1 179 ? 21.835 4.888 -0.548 1.00 90.75 179 ALA A O 1
ATOM 1428 N N . VAL A 1 180 ? 22.205 3.807 1.381 1.00 90.81 180 VAL A N 1
ATOM 1429 C CA . VAL A 1 180 ? 23.643 4.134 1.443 1.00 90.81 180 VAL A CA 1
ATOM 1430 C C . VAL A 1 180 ? 24.394 3.563 0.239 1.00 90.81 180 VAL A C 1
ATOM 1432 O O . VAL A 1 180 ? 25.154 4.280 -0.409 1.00 90.81 180 VAL A O 1
ATOM 1435 N N . THR A 1 181 ? 24.126 2.308 -0.135 1.00 89.62 181 THR A N 1
ATOM 1436 C CA . THR A 1 181 ? 24.748 1.675 -1.317 1.00 89.62 181 THR A CA 1
ATOM 1437 C C . THR A 1 181 ? 24.282 2.258 -2.655 1.00 89.62 181 THR A C 1
ATOM 1439 O O . THR A 1 181 ? 24.897 1.994 -3.688 1.00 89.62 181 THR A O 1
ATOM 1442 N N . SER A 1 182 ? 23.225 3.080 -2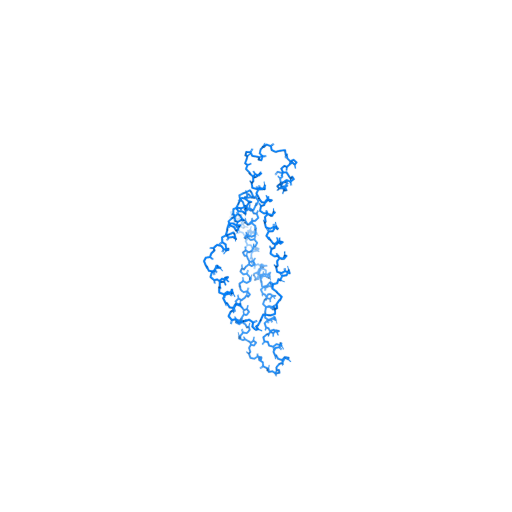.662 1.00 87.38 182 SER A N 1
ATOM 1443 C CA . SER A 1 182 ? 22.766 3.794 -3.861 1.00 87.38 182 SER A CA 1
ATOM 1444 C C . SER A 1 182 ? 23.571 5.066 -4.167 1.00 87.38 182 SER A C 1
ATOM 1446 O O . SER A 1 182 ? 23.518 5.551 -5.303 1.00 87.38 182 SER A O 1
ATOM 1448 N N . LEU A 1 183 ? 24.333 5.587 -3.192 1.00 87.31 183 LEU A N 1
ATOM 1449 C CA . LEU A 1 183 ? 25.172 6.776 -3.356 1.00 87.31 183 LEU A CA 1
ATOM 1450 C C . LEU A 1 183 ? 26.371 6.469 -4.265 1.00 87.31 183 LEU A C 1
ATOM 1452 O O . LEU A 1 183 ? 27.021 5.442 -4.077 1.00 87.31 183 LEU A O 1
ATOM 1456 N N . PRO A 1 184 ? 26.727 7.354 -5.214 1.00 84.19 184 PRO A N 1
ATOM 1457 C CA . PRO A 1 184 ? 27.840 7.107 -6.132 1.00 84.19 184 PRO A CA 1
ATOM 1458 C C . PRO A 1 184 ? 29.185 6.951 -5.406 1.00 84.19 184 PRO A C 1
ATOM 1460 O O . PRO A 1 184 ? 30.011 6.160 -5.844 1.00 84.19 184 PRO A O 1
ATOM 1463 N N . SER A 1 185 ? 29.389 7.633 -4.274 1.00 87.31 185 SER A N 1
ATOM 1464 C CA . SER A 1 185 ? 30.611 7.523 -3.465 1.00 87.31 185 SER A CA 1
ATOM 1465 C C . SER A 1 185 ? 30.833 6.130 -2.870 1.00 87.31 185 SER A C 1
ATOM 1467 O O . SER A 1 185 ? 31.977 5.713 -2.756 1.00 87.31 185 SER A O 1
ATOM 1469 N N . VAL A 1 186 ? 29.763 5.410 -2.516 1.00 87.75 186 VAL A N 1
ATOM 1470 C CA . VAL A 1 186 ? 29.827 4.053 -1.941 1.00 87.75 186 VAL A CA 1
ATOM 1471 C C . VAL A 1 186 ? 29.646 2.993 -3.028 1.00 87.75 186 VAL A C 1
ATOM 1473 O O . VAL A 1 186 ? 30.329 1.977 -3.048 1.00 87.75 186 VAL A O 1
ATOM 1476 N N . GLY A 1 187 ? 28.747 3.225 -3.983 1.00 85.06 187 GLY A N 1
ATOM 1477 C CA . GLY A 1 187 ? 28.505 2.294 -5.082 1.00 85.06 187 GLY A CA 1
ATO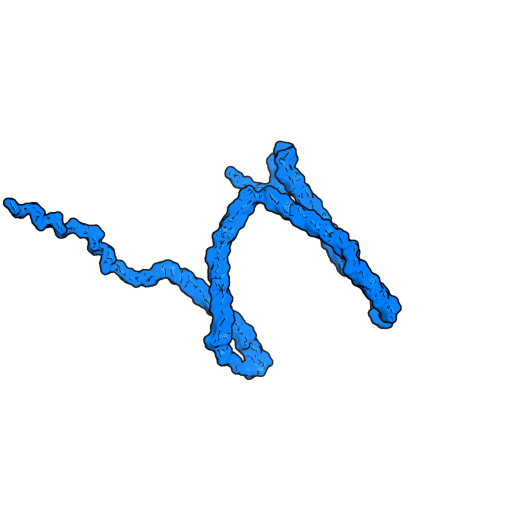M 1478 C C . GLY A 1 187 ? 29.725 2.103 -5.987 1.00 85.06 187 GLY A C 1
ATOM 1479 O O . GLY A 1 187 ? 29.928 1.000 -6.482 1.00 85.06 187 GLY A O 1
ATOM 1480 N N . ASN A 1 188 ? 30.552 3.140 -6.171 1.00 87.00 188 ASN A N 1
ATOM 1481 C CA . ASN A 1 188 ? 31.761 3.063 -6.999 1.00 87.00 188 ASN A CA 1
ATOM 1482 C C . ASN A 1 188 ? 32.947 2.382 -6.296 1.00 87.00 188 ASN A C 1
ATOM 1484 O O . ASN A 1 188 ? 33.926 2.059 -6.961 1.00 87.00 188 ASN A O 1
ATOM 1488 N N . THR A 1 189 ? 32.882 2.171 -4.978 1.00 91.50 189 THR A N 1
ATOM 1489 C CA . THR A 1 189 ? 33.929 1.466 -4.218 1.00 91.50 189 THR A CA 1
ATOM 1490 C C . THR A 1 189 ? 33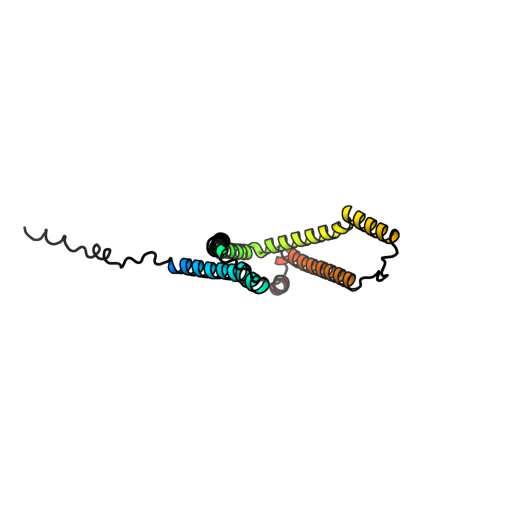.655 -0.031 -4.074 1.00 91.50 189 THR A C 1
ATOM 1492 O O . THR A 1 189 ? 34.548 -0.767 -3.672 1.00 91.50 189 THR A O 1
ATOM 1495 N N . LEU A 1 190 ? 32.429 -0.482 -4.367 1.00 87.12 190 LEU A N 1
ATOM 1496 C CA . LEU A 1 190 ? 32.017 -1.882 -4.246 1.00 87.12 190 LEU A CA 1
ATOM 1497 C C . LEU A 1 190 ? 32.291 -2.663 -5.531 1.00 87.12 190 LEU A C 1
ATOM 1499 O O . LEU A 1 190 ? 32.042 -2.181 -6.640 1.00 87.12 190 LEU A O 1
ATOM 1503 N N . ASN A 1 191 ? 32.709 -3.919 -5.383 1.00 90.81 191 ASN A N 1
ATOM 1504 C CA . ASN A 1 191 ? 32.814 -4.827 -6.521 1.00 90.81 191 ASN A CA 1
ATOM 1505 C C . ASN A 1 191 ? 31.425 -5.220 -7.041 1.00 90.81 191 ASN A C 1
ATOM 1507 O O . ASN A 1 191 ? 30.438 -5.241 -6.305 1.00 90.81 191 ASN A O 1
ATOM 1511 N N . TRP A 1 192 ? 31.338 -5.625 -8.312 1.00 82.75 192 TRP A N 1
ATOM 1512 C CA . TRP A 1 192 ? 30.058 -5.984 -8.935 1.00 82.75 192 TRP A CA 1
ATOM 1513 C C . TRP A 1 192 ? 29.311 -7.097 -8.179 1.00 82.75 192 TRP A C 1
ATOM 1515 O O . TRP A 1 192 ? 28.088 -7.047 -8.090 1.00 82.75 192 TRP A O 1
ATOM 1525 N N . ARG A 1 193 ? 30.025 -8.069 -7.585 1.00 87.94 193 ARG A N 1
ATOM 1526 C CA . ARG A 1 193 ? 29.429 -9.159 -6.784 1.00 87.94 193 ARG A CA 1
ATOM 1527 C C . ARG A 1 193 ? 28.786 -8.640 -5.500 1.00 87.94 193 ARG A C 1
ATOM 1529 O O . ARG A 1 193 ? 27.674 -9.040 -5.174 1.00 87.94 193 ARG A O 1
ATOM 1536 N N . GLU A 1 194 ? 29.470 -7.740 -4.802 1.00 88.75 194 GLU A N 1
ATOM 1537 C CA . GLU A 1 194 ? 29.000 -7.124 -3.554 1.00 88.75 194 GLU A CA 1
ATOM 1538 C C . GLU A 1 194 ? 27.815 -6.199 -3.830 1.00 88.75 194 GLU A C 1
ATOM 1540 O O . GLU A 1 194 ? 26.787 -6.262 -3.158 1.00 88.75 194 GLU A O 1
ATOM 1545 N N . PHE A 1 195 ? 27.916 -5.399 -4.892 1.00 84.69 195 PHE A N 1
ATOM 1546 C CA . PHE A 1 195 ? 26.837 -4.529 -5.331 1.00 84.69 195 PHE A CA 1
ATOM 1547 C C . PHE A 1 195 ? 25.586 -5.329 -5.729 1.00 84.69 195 PHE A C 1
ATOM 1549 O O . PHE A 1 195 ? 24.468 -4.955 -5.382 1.00 84.69 195 PHE A O 1
ATOM 1556 N N . MET A 1 196 ? 25.761 -6.452 -6.430 1.00 83.75 196 MET A N 1
ATOM 1557 C CA . MET A 1 196 ? 24.665 -7.341 -6.822 1.00 83.75 196 MET A CA 1
ATOM 1558 C C . MET A 1 196 ? 24.025 -8.061 -5.640 1.00 83.75 196 MET A C 1
ATOM 1560 O O . MET A 1 196 ? 22.806 -8.221 -5.627 1.00 83.75 196 MET A O 1
ATOM 1564 N N . PHE A 1 197 ? 24.825 -8.455 -4.649 1.00 87.38 197 PHE A N 1
ATOM 1565 C CA . PHE A 1 197 ? 24.322 -9.046 -3.415 1.00 87.38 197 PHE A CA 1
ATOM 1566 C C . PHE A 1 197 ? 23.391 -8.082 -2.668 1.00 87.38 197 PHE A C 1
ATOM 1568 O O . PHE A 1 197 ? 22.342 -8.497 -2.185 1.00 87.38 197 PHE A O 1
ATOM 1575 N N . VAL A 1 198 ? 23.738 -6.789 -2.627 1.00 84.56 198 VAL A N 1
ATOM 1576 C CA . VAL A 1 198 ? 22.942 -5.781 -1.912 1.00 84.56 198 VAL A CA 1
ATOM 1577 C C . VAL A 1 198 ? 21.774 -5.243 -2.748 1.00 84.56 198 VAL A C 1
ATOM 1579 O O . VAL A 1 198 ? 20.666 -5.143 -2.236 1.00 84.56 198 VAL A O 1
ATOM 1582 N N . GLN A 1 199 ? 21.983 -4.882 -4.019 1.00 80.62 199 GLN A N 1
ATOM 1583 C CA . GLN A 1 199 ? 20.988 -4.151 -4.824 1.00 80.62 199 GLN A CA 1
ATOM 1584 C C . GLN A 1 199 ? 20.248 -4.985 -5.880 1.00 80.62 199 GLN A C 1
ATOM 1586 O O . GLN A 1 199 ? 19.414 -4.412 -6.580 1.00 80.62 199 GLN A O 1
ATOM 1591 N N . VAL A 1 200 ? 20.550 -6.286 -6.023 1.00 68.81 200 VAL A N 1
ATOM 1592 C CA . VAL A 1 200 ? 19.964 -7.232 -7.003 1.00 68.81 200 VAL A CA 1
ATOM 1593 C C . VAL A 1 200 ? 19.546 -6.530 -8.306 1.00 68.81 200 VAL A C 1
ATOM 1595 O O . VAL A 1 200 ? 18.362 -6.333 -8.589 1.00 68.81 200 VAL A O 1
ATOM 1598 N N . ARG A 1 201 ? 20.516 -6.080 -9.114 1.00 61.19 201 ARG A N 1
ATOM 1599 C CA . ARG A 1 201 ? 20.199 -5.581 -10.462 1.00 61.19 201 ARG A CA 1
ATOM 1600 C C . ARG A 1 201 ? 19.992 -6.772 -11.399 1.00 61.19 201 ARG A C 1
ATOM 1602 O O . ARG A 1 201 ? 20.876 -7.608 -11.503 1.00 61.19 201 ARG A O 1
ATOM 1609 N N . PRO A 1 202 ? 18.923 -6.828 -12.200 1.00 47.31 202 PRO A N 1
ATOM 1610 C CA . PRO A 1 202 ? 19.015 -7.525 -13.470 1.00 47.31 202 PRO A CA 1
ATOM 1611 C C . PRO A 1 202 ? 20.043 -6.762 -14.311 1.00 47.31 202 PRO A C 1
ATOM 1613 O O . PRO A 1 202 ? 19.855 -5.569 -14.566 1.00 47.31 202 PRO A O 1
ATOM 1616 N N . CYS A 1 203 ? 21.143 -7.415 -14.683 1.00 40.34 203 CYS A N 1
ATOM 1617 C CA . CYS A 1 203 ? 22.001 -6.929 -15.755 1.00 40.34 203 CYS A CA 1
ATOM 1618 C C . CYS A 1 203 ? 21.122 -6.796 -16.999 1.00 40.34 203 CYS A C 1
ATOM 1620 O O . CYS A 1 203 ? 20.702 -7.800 -17.566 1.00 40.34 203 CYS A O 1
ATOM 1622 N N . THR A 1 204 ? 20.800 -5.574 -17.403 1.00 40.47 204 THR A N 1
ATOM 1623 C CA . THR A 1 204 ? 20.514 -5.328 -18.813 1.00 40.47 204 THR A CA 1
ATOM 1624 C C . THR A 1 204 ? 21.839 -4.906 -19.445 1.00 40.47 204 THR A C 1
ATOM 1626 O O . THR A 1 204 ? 22.502 -4.056 -18.839 1.00 40.47 204 THR A O 1
ATOM 1629 N N . PRO A 1 205 ? 22.251 -5.550 -20.552 1.00 38.94 205 PRO A N 1
ATOM 1630 C CA . PRO A 1 205 ? 23.509 -5.263 -21.240 1.00 38.94 205 PRO A CA 1
ATOM 1631 C C . PRO A 1 205 ? 23.606 -3.806 -21.699 1.00 38.94 205 PRO A C 1
ATOM 1633 O O . PRO A 1 205 ? 22.541 -3.176 -21.907 1.00 38.94 205 PRO A O 1
#

pLDDT: mean 82.43, std 15.05, range [38.94, 96.12]